Protein AF-0000000076138913 (afdb_homodimer)

Organism: NCBI:txid2745518

pLDDT: mean 87.76, std 17.43, range [28.5, 98.75]

Solvent-accessible surface area (backbone atoms only — not comparable to full-atom values): 11903 Å² total; per-residue (Å²): 118,66,68,62,46,48,56,48,47,50,45,50,54,47,48,53,50,51,43,44,42,44,11,19,31,48,14,11,53,54,27,52,50,44,52,39,73,39,87,48,65,69,61,34,50,52,49,50,51,50,51,44,59,47,50,76,75,51,68,86,52,57,85,37,51,44,49,58,64,37,29,50,40,7,28,54,50,33,52,62,70,43,61,89,57,64,71,58,56,53,70,68,56,42,51,46,42,31,12,50,11,11,30,46,20,51,73,69,38,76,80,72,70,84,122,119,66,69,62,46,48,54,50,47,50,46,51,54,48,48,53,50,50,43,42,43,44,10,19,32,49,13,9,53,54,26,52,49,44,52,39,72,38,85,47,64,68,61,35,51,51,48,50,52,50,51,45,58,46,48,76,74,52,67,85,52,57,82,36,51,44,50,57,65,38,29,51,41,8,30,52,50,34,52,62,70,43,61,89,58,64,73,58,54,53,69,69,56,42,52,45,41,32,12,49,10,12,31,46,21,53,73,67,40,75,80,72,71,85,123

Secondary structure (DSSP, 8-state):
-HHHHHHHHHHHHHHHHHHHHHHHHHHHHHHHHHHHH-S-HHHHHHHHHHHHHHHTT--SSGGGPPPHHHHHHHHHHHHHHTTT--SSPPHHHHHHHHHHHHHHHHHHS------/-HHHHHHHHHHHHHHHHHHHHHHHHHHHHHHHHHHHH-S-HHHHHHHHHHHHHHHTT--SSGGGPPPHHHHHHHHHHHHHHTTT--SSPPHHHHHHHHHHHHHHHHHHS------

Nearest PDB structures (foldseek):
  4qn1-assembly1_A  TM=2.950E-01  e=1.434E+00  Homo sapiens
  9avg-assembly1_R  TM=3.561E-01  e=5.176E+00  Homo sapiens
  4qn1-assembly1_A  TM=2.948E-01  e=1.351E+00  Homo sapiens
  8dz8-assembly2_B  TM=3.574E-01  e=3.357E+00  synthetic construct
  9avg-assembly1_R  TM=3.647E-01  e=6.050E+00  Homo sapiens

Structure (mmCIF, N/CA/C/O backbone):
data_AF-0000000076138913-model_v1
#
loop_
_entity.id
_entity.type
_entity.pdbx_description
1 polymer Lipoprotein
#
loop_
_atom_site.group_PDB
_atom_site.id
_atom_site.type_symbol
_atom_site.label_atom_id
_atom_site.label_alt_id
_atom_site.label_comp_id
_atom_site.label_asym_id
_atom_site.label_entity_id
_atom_site.label_seq_id
_atom_site.pdbx_PDB_ins_code
_atom_site.Cartn_x
_atom_site.Cartn_y
_atom_site.Cartn_z
_atom_site.occupancy
_atom_site.B_iso_or_equiv
_atom_site.auth_seq_id
_atom_site.auth_comp_id
_atom_site.auth_asym_id
_atom_site.auth_atom_id
_atom_site.pdbx_PDB_model_num
ATOM 1 N N . MET A 1 1 ? 33.438 -12.141 13.883 1 30.12 1 MET A N 1
ATOM 2 C CA . MET A 1 1 ? 32.781 -11.031 14.539 1 30.12 1 MET A CA 1
ATOM 3 C C . MET A 1 1 ? 31.953 -10.227 13.539 1 30.12 1 MET A C 1
ATOM 5 O O . MET A 1 1 ? 31.047 -9.4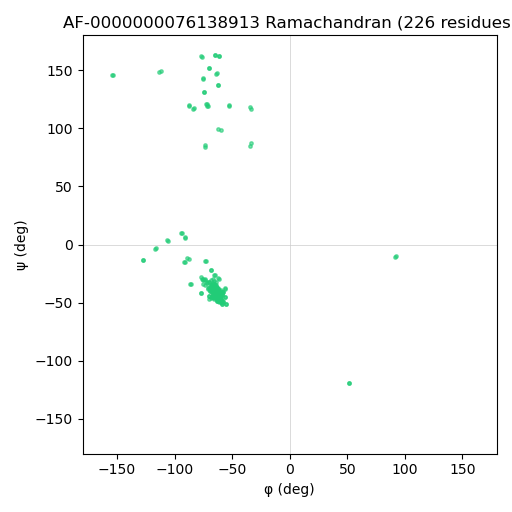92 13.922 1 30.12 1 MET A O 1
ATOM 9 N N . LEU A 1 2 ? 32.375 -10.094 12.258 1 39.59 2 LEU A N 1
ATOM 10 C CA . LEU A 1 2 ? 31.75 -9.25 11.242 1 39.59 2 LEU A CA 1
ATOM 11 C C . LEU A 1 2 ? 30.438 -9.844 10.75 1 39.59 2 LEU A C 1
ATOM 13 O O . LEU A 1 2 ? 29.531 -9.117 10.359 1 39.59 2 LEU A O 1
ATOM 17 N N . LEU A 1 3 ? 30.438 -11.18 10.703 1 43.62 3 LEU A N 1
ATOM 18 C CA . LEU A 1 3 ? 29.281 -11.859 10.148 1 43.62 3 LEU A CA 1
ATOM 19 C C . LEU A 1 3 ? 28.062 -11.664 11.047 1 43.62 3 LEU A C 1
ATOM 21 O O . LEU A 1 3 ? 26.922 -11.57 10.562 1 43.62 3 LEU A O 1
ATOM 25 N N . THR A 1 4 ? 28.266 -11.742 12.344 1 42.78 4 THR A N 1
ATOM 26 C CA . THR A 1 4 ? 27.156 -11.578 13.273 1 42.78 4 THR A CA 1
ATOM 27 C C . THR A 1 4 ? 26.578 -10.164 13.188 1 42.78 4 THR A C 1
ATOM 29 O O . THR A 1 4 ? 25.375 -9.969 13.375 1 42.78 4 THR A O 1
ATOM 32 N N . SER A 1 5 ? 27.531 -9.227 12.875 1 40.69 5 SER A N 1
ATOM 33 C CA . SER A 1 5 ? 27.094 -7.836 12.852 1 40.69 5 SER A CA 1
ATOM 34 C C . SER A 1 5 ? 26.203 -7.562 11.641 1 40.69 5 SER A C 1
ATOM 36 O O . SER A 1 5 ? 25.312 -6.711 11.695 1 40.69 5 SER A O 1
ATOM 38 N N . ALA A 1 6 ? 26.531 -8.273 10.586 1 41.81 6 ALA A N 1
ATOM 39 C CA . ALA A 1 6 ? 25.734 -8.07 9.375 1 41.81 6 ALA A CA 1
ATOM 40 C C . ALA A 1 6 ? 24.312 -8.594 9.547 1 41.81 6 ALA A C 1
ATOM 42 O O . ALA A 1 6 ? 23.359 -7.949 9.125 1 41.81 6 ALA A O 1
ATOM 43 N N . VAL A 1 7 ? 24.266 -9.727 10.289 1 46.75 7 VAL A N 1
ATOM 44 C CA . VAL A 1 7 ? 22.953 -10.297 10.539 1 46.75 7 VAL A CA 1
ATOM 45 C C . VAL A 1 7 ? 22.141 -9.367 11.445 1 46.75 7 VAL A C 1
ATOM 47 O O . VAL A 1 7 ? 20.953 -9.133 11.219 1 46.75 7 VAL A O 1
ATOM 50 N N . ALA A 1 8 ? 23.016 -8.828 12.438 1 46.53 8 ALA A N 1
ATOM 51 C CA . ALA A 1 8 ? 22.375 -7.93 13.398 1 46.53 8 ALA A CA 1
ATOM 52 C C . ALA A 1 8 ? 21.969 -6.617 12.734 1 46.53 8 ALA A C 1
ATOM 54 O O . ALA A 1 8 ? 20.891 -6.094 12.992 1 46.53 8 ALA A O 1
ATOM 55 N N . LEU A 1 9 ? 22.906 -6.027 11.953 1 46.41 9 LEU A N 1
ATOM 56 C CA . LEU A 1 9 ? 22.641 -4.789 11.227 1 46.41 9 LEU A CA 1
ATOM 57 C C . LEU A 1 9 ? 21.547 -4.988 10.195 1 46.41 9 LEU A C 1
ATOM 59 O O . LEU A 1 9 ? 20.719 -4.094 9.984 1 46.41 9 LEU A O 1
ATOM 63 N N . GLY A 1 10 ? 21.594 -6.207 9.578 1 54 10 GLY A N 1
ATOM 64 C CA . GLY A 1 10 ? 20.516 -6.566 8.656 1 54 10 GLY A CA 1
ATOM 65 C C . GLY A 1 10 ? 19.156 -6.625 9.328 1 54 10 GLY A C 1
ATOM 66 O O . GLY A 1 10 ? 18.156 -6.152 8.766 1 54 10 GLY A O 1
ATOM 67 N N . ASP A 1 11 ? 19.312 -6.965 10.617 1 72.5 11 ASP A N 1
ATOM 68 C CA . ASP A 1 11 ? 18.094 -7.086 11.414 1 72.5 11 ASP A CA 1
ATOM 69 C C . ASP A 1 11 ? 17.562 -5.711 11.805 1 72.5 11 ASP A C 1
ATOM 71 O O . ASP A 1 11 ? 16.375 -5.441 11.664 1 72.5 11 ASP A O 1
ATOM 75 N N . GLU A 1 12 ? 18.609 -4.789 12.203 1 75.44 12 GLU A N 1
ATOM 76 C CA . GLU A 1 12 ? 18.156 -3.465 12.617 1 75.44 12 GLU A CA 1
ATOM 77 C C . GLU A 1 12 ? 17.625 -2.666 11.438 1 75.44 12 GLU A C 1
ATOM 79 O O . GLU A 1 12 ? 16.594 -1.991 11.555 1 75.44 12 GLU A O 1
ATOM 84 N N . ALA A 1 13 ? 18.406 -2.742 10.344 1 77.06 13 ALA A N 1
ATOM 85 C CA . ALA A 1 13 ? 17.953 -2.027 9.148 1 77.06 13 ALA A CA 1
ATOM 86 C C . ALA A 1 13 ? 16.594 -2.541 8.68 1 77.06 13 ALA A C 1
ATOM 88 O O . ALA A 1 13 ? 15.742 -1.758 8.266 1 77.06 13 ALA A O 1
ATOM 89 N N . GLN A 1 14 ? 16.438 -3.801 8.773 1 81.62 14 GLN A N 1
ATOM 90 C CA . GLN A 1 14 ? 15.172 -4.398 8.375 1 81.62 14 GLN A CA 1
ATOM 91 C C . GLN A 1 14 ? 14.047 -3.975 9.32 1 81.62 14 GLN A C 1
ATOM 93 O O . GLN A 1 14 ? 12.922 -3.709 8.875 1 81.62 14 GLN A O 1
ATOM 98 N N . MET A 1 15 ? 14.383 -3.896 10.555 1 85.5 15 MET A N 1
ATOM 99 C CA . MET A 1 15 ? 13.375 -3.475 11.531 1 85.5 15 MET A CA 1
ATOM 100 C C . MET A 1 15 ? 12.969 -2.025 11.297 1 85.5 15 MET A C 1
ATOM 102 O O . MET A 1 15 ? 11.789 -1.686 11.391 1 85.5 15 MET A O 1
ATOM 106 N N . LYS A 1 16 ? 13.938 -1.207 11.008 1 86.25 16 LYS A N 1
ATOM 107 C CA . LYS A 1 16 ? 13.633 0.194 10.734 1 86.25 16 LYS A CA 1
ATOM 108 C C . LYS A 1 16 ? 12.766 0.333 9.484 1 86.25 16 LYS A C 1
ATOM 110 O O . LYS A 1 16 ? 11.898 1.202 9.422 1 86.25 16 LYS A O 1
ATOM 115 N N . GLN A 1 17 ? 13.031 -0.538 8.547 1 90 17 GLN A N 1
ATOM 116 C CA . GLN A 1 17 ? 12.227 -0.521 7.332 1 90 17 GLN A CA 1
ATOM 117 C C . GLN A 1 17 ? 10.789 -0.949 7.617 1 90 17 GLN A C 1
ATOM 119 O O . GLN A 1 17 ? 9.844 -0.371 7.074 1 90 17 GLN A O 1
ATOM 124 N N . TRP A 1 18 ? 10.656 -1.877 8.477 1 91.56 18 TRP A N 1
ATOM 125 C CA . TRP A 1 18 ? 9.32 -2.332 8.844 1 91.56 18 TRP A CA 1
ATOM 126 C C . TRP A 1 18 ? 8.562 -1.238 9.594 1 91.56 18 TRP A C 1
ATOM 128 O O . TRP A 1 18 ? 7.367 -1.038 9.367 1 91.56 18 TRP A O 1
ATOM 138 N N . GLU A 1 19 ? 9.25 -0.578 10.453 1 92.94 19 GLU A N 1
ATOM 139 C CA . GLU A 1 19 ? 8.633 0.514 11.203 1 92.94 19 GLU A CA 1
ATOM 140 C C . GLU A 1 19 ? 8.156 1.625 10.273 1 92.94 19 GLU A C 1
ATOM 142 O O . GLU A 1 19 ? 7.066 2.166 10.453 1 92.94 19 GLU A O 1
ATOM 147 N N . LYS A 1 20 ? 9.023 1.888 9.391 1 95.12 20 LYS A N 1
ATOM 148 C CA . LYS A 1 20 ? 8.641 2.924 8.4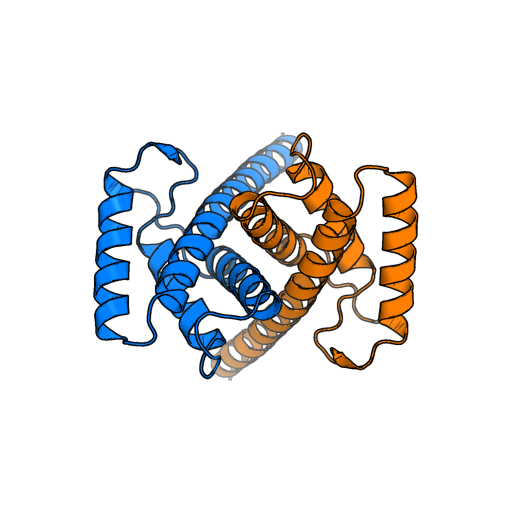38 1 95.12 20 LYS A CA 1
ATOM 149 C C . LYS A 1 20 ? 7.449 2.475 7.598 1 95.12 20 LYS A C 1
ATOM 151 O O . LYS A 1 20 ? 6.551 3.27 7.309 1 95.12 20 LYS A O 1
ATOM 156 N N . MET A 1 21 ? 7.441 1.258 7.227 1 96.19 21 MET A N 1
ATOM 157 C CA . MET A 1 21 ? 6.316 0.714 6.469 1 96.19 21 MET A CA 1
ATOM 158 C C . MET A 1 21 ? 5.016 0.85 7.25 1 96.19 21 MET A C 1
ATOM 160 O O . MET A 1 21 ? 3.977 1.187 6.68 1 96.19 21 MET A O 1
ATOM 164 N N . ASP A 1 22 ? 5.117 0.596 8.492 1 95.56 22 ASP A N 1
ATOM 165 C CA . ASP A 1 22 ? 3.939 0.746 9.344 1 95.56 22 ASP A CA 1
ATOM 166 C C . ASP A 1 22 ? 3.457 2.195 9.367 1 95.56 22 ASP A C 1
ATOM 168 O O . ASP A 1 22 ? 2.266 2.461 9.188 1 95.56 22 ASP A O 1
ATOM 172 N N . ARG A 1 23 ? 4.387 3.066 9.555 1 96.5 23 ARG A N 1
ATOM 173 C CA . ARG A 1 23 ? 4.027 4.48 9.602 1 96.5 23 ARG A CA 1
ATOM 174 C C . ARG A 1 23 ? 3.465 4.945 8.266 1 96.5 23 ARG A C 1
ATOM 176 O O . ARG A 1 23 ? 2.432 5.617 8.219 1 96.5 23 ARG A O 1
ATOM 183 N N . CYS A 1 24 ? 4.066 4.48 7.215 1 98.12 24 CYS A N 1
ATOM 184 C CA . CYS A 1 24 ? 3.65 4.918 5.891 1 98.12 24 CYS A CA 1
ATOM 185 C C . CYS A 1 24 ? 2.316 4.293 5.504 1 98.12 24 CYS A C 1
ATOM 187 O O . CYS A 1 24 ? 1.533 4.895 4.766 1 98.12 24 CYS A O 1
ATOM 189 N N . SER A 1 25 ? 2.062 3.127 5.996 1 97.69 25 SER A N 1
ATOM 190 C CA . SER A 1 25 ? 0.743 2.539 5.789 1 97.69 25 SER A CA 1
ATOM 191 C C . SER A 1 25 ? -0.345 3.375 6.457 1 97.69 25 SER A C 1
ATOM 193 O O . SER A 1 25 ? -1.394 3.627 5.859 1 97.69 25 SER A O 1
ATOM 195 N N . ASN A 1 26 ? -0.09 3.83 7.633 1 96.56 26 ASN A N 1
ATOM 196 C CA . ASN A 1 26 ? -1.046 4.691 8.32 1 96.56 26 ASN A CA 1
ATOM 197 C C . ASN A 1 26 ? -1.151 6.059 7.656 1 96.56 26 ASN A C 1
ATOM 199 O O . ASN A 1 26 ? -2.24 6.629 7.57 1 96.56 26 ASN A O 1
ATOM 203 N N . ALA A 1 27 ? -0.033 6.566 7.211 1 98 27 ALA A N 1
ATOM 204 C CA . ALA A 1 27 ? -0.047 7.832 6.48 1 98 27 ALA A CA 1
ATOM 205 C C . ALA A 1 27 ? -0.911 7.73 5.227 1 98 27 ALA A C 1
ATOM 207 O O . ALA A 1 27 ? -1.666 8.648 4.91 1 98 27 ALA A O 1
ATOM 208 N N . ALA A 1 28 ? -0.785 6.613 4.555 1 98.62 28 ALA A N 1
ATOM 209 C CA . ALA A 1 28 ? -1.55 6.395 3.328 1 98.62 28 ALA A CA 1
ATOM 210 C C . ALA A 1 28 ? -3.049 6.395 3.611 1 98.62 28 ALA A C 1
ATOM 212 O O . ALA A 1 28 ? -3.832 6.961 2.846 1 98.62 28 ALA A O 1
ATOM 213 N N . PHE A 1 29 ? -3.475 5.801 4.684 1 97.81 29 PHE A N 1
ATOM 214 C CA . PHE A 1 29 ? -4.883 5.789 5.059 1 97.81 29 PHE A CA 1
ATOM 215 C C . PHE A 1 29 ? -5.406 7.207 5.25 1 97.81 29 PHE A C 1
ATOM 217 O O . PHE A 1 29 ? -6.465 7.559 4.734 1 97.81 29 PHE A O 1
ATOM 224 N N . ILE A 1 30 ? -4.672 7.945 5.996 1 97.31 30 ILE A N 1
ATOM 225 C CA . ILE A 1 30 ? -5.07 9.32 6.285 1 97.31 30 ILE A CA 1
ATOM 226 C C . ILE A 1 30 ? -5.148 10.117 4.984 1 97.31 30 ILE A C 1
ATOM 228 O O . ILE A 1 30 ? -6.133 10.82 4.742 1 97.31 30 ILE A O 1
ATOM 232 N N . ALA A 1 31 ? -4.133 9.984 4.164 1 98.19 31 ALA A N 1
ATOM 233 C CA . ALA A 1 31 ? -4.051 10.727 2.908 1 98.19 31 ALA A CA 1
ATOM 234 C C . ALA A 1 31 ? -5.238 10.406 2.004 1 98.19 31 ALA A C 1
ATOM 236 O O . ALA A 1 31 ? -5.891 11.32 1.487 1 98.19 31 ALA A O 1
ATOM 237 N N . VAL A 1 32 ? -5.512 9.148 1.82 1 98.19 32 VAL A N 1
ATOM 238 C CA . VAL A 1 32 ? -6.562 8.727 0.898 1 98.19 32 VAL A CA 1
ATOM 239 C C . VAL A 1 32 ? -7.93 9.125 1.454 1 98.19 32 VAL A C 1
ATOM 241 O O . VAL A 1 32 ? -8.82 9.516 0.7 1 98.19 32 VAL A O 1
ATOM 244 N N . GLN A 1 33 ? -8.062 9.062 2.762 1 97.19 33 GLN A N 1
ATOM 245 C CA . GLN A 1 33 ? -9.305 9.508 3.385 1 97.19 33 GLN A CA 1
ATOM 246 C C . GLN A 1 33 ? -9.562 10.984 3.098 1 97.19 33 GLN A C 1
ATOM 248 O O . GLN A 1 33 ? -10.695 11.375 2.789 1 97.19 33 GLN A O 1
ATOM 253 N N . ILE A 1 34 ? -8.594 11.766 3.215 1 97.69 34 ILE A N 1
ATOM 254 C CA . ILE A 1 34 ? -8.719 13.195 2.967 1 97.69 34 ILE A CA 1
ATOM 255 C C . ILE A 1 34 ? -9.125 13.438 1.516 1 97.69 34 ILE A C 1
ATOM 257 O O . ILE A 1 34 ? -10.023 14.242 1.241 1 97.69 34 ILE A O 1
ATOM 261 N N . LEU A 1 35 ? -8.5 12.711 0.613 1 97.69 35 LEU A N 1
ATOM 262 C CA . LEU A 1 35 ? -8.781 12.883 -0.808 1 97.69 35 LEU A CA 1
ATOM 263 C C . LEU A 1 35 ? -10.195 12.438 -1.142 1 97.69 35 LEU A C 1
ATOM 265 O O . LEU A 1 35 ? -10.844 13.016 -2.016 1 97.69 35 LEU A O 1
ATOM 269 N N . GLU A 1 36 ? -10.664 11.43 -0.437 1 96.62 36 GLU A N 1
ATOM 270 C CA . GLU A 1 36 ? -11.992 10.891 -0.708 1 96.62 36 GLU A CA 1
ATOM 271 C C . GLU A 1 36 ? -13.086 11.797 -0.158 1 96.62 36 GLU A C 1
ATOM 273 O O . GLU A 1 36 ? -14.195 11.836 -0.691 1 96.62 36 GLU A O 1
ATOM 278 N N . GLU A 1 37 ? -12.789 12.445 0.829 1 94.31 37 GLU A N 1
ATOM 279 C CA . GLU A 1 37 ? -13.789 13.273 1.499 1 94.31 37 GLU A CA 1
ATOM 280 C C . GLU A 1 37 ? -14.148 14.492 0.657 1 94.31 37 GLU A C 1
ATOM 282 O O . GLU A 1 37 ? -15.289 14.953 0.684 1 94.31 37 GLU A O 1
ATOM 287 N N . SER A 1 38 ? -13.125 15.055 0.002 1 90.88 38 SER A N 1
ATOM 288 C CA . SER A 1 38 ? -13.445 16.234 -0.788 1 90.88 38 SER A CA 1
ATOM 289 C C . SER A 1 38 ? -12.461 16.406 -1.946 1 90.88 38 SER A C 1
ATOM 291 O O . SER A 1 38 ? -11.266 16.172 -1.791 1 90.88 38 SER A O 1
ATOM 293 N N . ALA A 1 39 ? -12.969 16.906 -3.051 1 90.69 39 ALA A N 1
ATOM 294 C CA . ALA A 1 39 ? -12.117 17.266 -4.18 1 90.69 39 ALA A CA 1
ATOM 295 C C . ALA A 1 39 ? -11.609 18.703 -4.051 1 90.69 39 ALA A C 1
ATOM 297 O O . ALA A 1 39 ? -10.703 19.109 -4.781 1 90.69 39 ALA A O 1
ATOM 298 N N . ASP A 1 40 ? -12.211 19.453 -3.127 1 92.88 40 ASP A N 1
ATOM 299 C CA . ASP A 1 40 ? -11.844 20.844 -2.912 1 92.88 40 ASP A CA 1
ATOM 300 C C . ASP A 1 40 ? -10.469 20.953 -2.254 1 92.88 40 ASP A C 1
ATOM 302 O O . ASP A 1 40 ? -10.289 20.531 -1.108 1 92.88 40 ASP A O 1
ATOM 30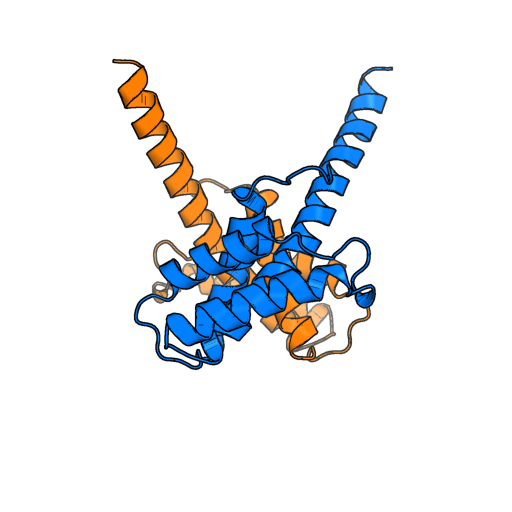6 N N . THR A 1 41 ? -9.578 21.578 -2.943 1 91.38 41 THR A N 1
ATOM 307 C CA . THR A 1 41 ? -8.188 21.625 -2.504 1 91.38 41 THR A CA 1
ATOM 308 C C . THR A 1 41 ? -8.062 22.406 -1.192 1 91.38 41 THR A C 1
ATOM 310 O O . THR A 1 41 ? -7.211 22.078 -0.361 1 91.38 41 THR A O 1
ATOM 313 N N . SER A 1 42 ? -8.852 23.422 -1.004 1 95.38 42 SER A N 1
ATOM 314 C CA . SER A 1 42 ? -8.805 24.172 0.244 1 95.38 42 SER A CA 1
ATOM 315 C C . SER A 1 42 ? -9.289 23.328 1.419 1 95.38 42 SER A C 1
ATOM 317 O O . SER A 1 42 ? -8.711 23.391 2.508 1 95.38 42 SER A O 1
ATOM 319 N N . LYS A 1 43 ? -10.328 22.625 1.217 1 96.62 43 LYS A N 1
ATOM 320 C CA . LYS A 1 43 ? -10.828 21.734 2.258 1 96.62 43 LYS A CA 1
ATOM 321 C C . LYS A 1 43 ? -9.82 20.625 2.561 1 96.62 43 LYS A C 1
ATOM 323 O O . LYS A 1 43 ? -9.641 20.25 3.719 1 96.62 43 LYS A O 1
ATOM 328 N N . GLN A 1 44 ? -9.133 20.141 1.511 1 97.12 44 GLN A N 1
ATOM 329 C CA . GLN A 1 44 ? -8.102 19.125 1.704 1 97.12 44 GLN A CA 1
ATOM 330 C C . GLN A 1 44 ? -6.945 19.672 2.541 1 97.12 44 GLN A C 1
ATOM 332 O O . GLN A 1 44 ? -6.438 18.984 3.426 1 97.12 44 GLN A O 1
ATOM 337 N N . ALA A 1 45 ? -6.586 20.859 2.25 1 97.06 45 ALA A N 1
ATOM 338 C CA . ALA A 1 45 ? -5.477 21.469 2.975 1 97.06 45 ALA A CA 1
ATOM 339 C C . ALA A 1 45 ? -5.797 21.609 4.461 1 97.06 45 ALA A C 1
ATOM 341 O O . ALA A 1 45 ? -4.945 21.359 5.312 1 97.06 45 ALA A O 1
ATOM 342 N N . LEU A 1 46 ? -6.98 21.984 4.758 1 97.94 46 LEU A N 1
ATOM 343 C CA . LEU A 1 46 ? -7.414 22.109 6.145 1 97.94 46 LEU A CA 1
ATOM 344 C C . LEU A 1 46 ? -7.445 20.75 6.832 1 97.94 46 LEU A C 1
ATOM 346 O O . LEU A 1 46 ? -7.004 20.609 7.973 1 97.94 46 LEU A O 1
ATOM 350 N N . ALA A 1 47 ? -7.996 19.812 6.121 1 98.12 47 ALA A N 1
ATOM 351 C CA . ALA A 1 47 ? -8.055 18.469 6.664 1 98.12 47 ALA A CA 1
ATOM 352 C C . ALA A 1 47 ? -6.648 17.922 6.914 1 98.12 47 ALA A C 1
ATOM 354 O O . ALA A 1 47 ? -6.406 17.25 7.926 1 98.12 47 ALA A O 1
ATOM 355 N N . LEU A 1 48 ? -5.738 18.156 5.988 1 98.06 48 LEU A N 1
ATOM 356 C CA . LEU A 1 48 ? -4.355 17.719 6.121 1 98.06 48 LEU A CA 1
ATOM 357 C C . LEU A 1 48 ? -3.691 18.359 7.336 1 98.06 48 LEU A C 1
ATOM 359 O O . LEU A 1 48 ? -3.01 17.688 8.109 1 98.06 48 LEU A O 1
ATOM 363 N N . HIS A 1 49 ? -3.904 19.609 7.457 1 97.31 49 HIS A N 1
ATOM 364 C CA . HIS A 1 49 ? -3.379 20.312 8.625 1 97.31 49 HIS A CA 1
ATOM 365 C C . HIS A 1 49 ? -3.932 19.734 9.914 1 97.31 49 HIS A C 1
ATOM 367 O O . HIS A 1 49 ? -3.182 19.484 10.867 1 97.31 49 HIS A O 1
ATOM 373 N N . GLY A 1 50 ? -5.195 19.562 9.953 1 97.19 50 GLY A N 1
ATOM 374 C CA . GLY A 1 50 ? -5.816 18.969 11.125 1 97.19 50 GLY A CA 1
ATOM 375 C C . GLY A 1 50 ? -5.297 17.578 11.438 1 97.19 50 GLY A C 1
ATOM 376 O O . GLY A 1 50 ? -5.078 17.25 12.602 1 97.19 50 GLY A O 1
ATOM 377 N N . ALA A 1 51 ? -5.148 16.781 10.438 1 96.94 51 ALA A N 1
ATOM 378 C CA . ALA A 1 51 ? -4.637 15.43 10.617 1 96.94 51 ALA A CA 1
ATOM 379 C C . ALA A 1 51 ? -3.23 15.445 11.211 1 96.94 51 ALA A C 1
ATOM 381 O O . ALA A 1 51 ? -2.936 14.703 12.148 1 96.94 51 ALA A O 1
ATOM 382 N N . VAL A 1 52 ? -2.355 16.297 10.688 1 96.12 52 VAL A N 1
ATOM 383 C CA . VAL A 1 52 ? -0.97 16.375 11.141 1 96.12 52 VAL A CA 1
ATOM 384 C C . VAL A 1 52 ? -0.922 16.859 12.578 1 96.12 52 VAL A C 1
ATOM 386 O O . VAL A 1 52 ? -0.173 16.328 13.406 1 96.12 52 VAL A O 1
ATOM 389 N N . GLU A 1 53 ? -1.766 17.828 12.906 1 95.88 53 GLU A N 1
ATOM 390 C CA . GLU A 1 53 ? -1.828 18.328 14.273 1 95.88 53 GLU A CA 1
ATOM 391 C C . GLU A 1 53 ? -2.385 17.266 15.227 1 95.88 53 GLU A C 1
ATOM 393 O O . GLU A 1 53 ? -1.938 17.156 16.375 1 95.88 53 GLU A O 1
ATOM 398 N N . GLY A 1 54 ? -3.285 16.531 14.688 1 94.56 54 GLY A N 1
ATOM 399 C CA . GLY A 1 54 ? -3.889 15.492 15.5 1 94.56 54 GLY A CA 1
ATOM 400 C C . GLY A 1 54 ? -2.924 14.375 15.844 1 94.56 54 GLY A C 1
ATOM 401 O O . GLY A 1 54 ? -3.064 13.727 16.891 1 94.56 54 GLY A O 1
ATOM 402 N N . LEU A 1 55 ? -1.999 14.125 14.992 1 93.69 55 LEU A N 1
ATOM 403 C CA . LEU A 1 55 ? -1.02 13.07 15.219 1 93.69 55 LEU A CA 1
ATOM 404 C C . LEU A 1 55 ? -0.143 13.391 16.422 1 93.69 55 LEU A C 1
ATOM 406 O O . LEU A 1 55 ? 0.416 12.492 17.047 1 93.69 55 LEU A O 1
ATOM 410 N N . LYS A 1 56 ? 0.007 14.617 16.719 1 90.06 56 LYS A N 1
ATOM 411 C CA . LYS A 1 56 ? 0.857 15.039 17.828 1 90.06 56 LYS A CA 1
ATOM 412 C C . LYS A 1 56 ? 0.26 14.617 19.172 1 90.06 56 LYS A C 1
ATOM 414 O O . LYS A 1 56 ? 0.986 14.445 20.156 1 90.06 56 LYS A O 1
ATOM 419 N N . THR A 1 57 ? -0.985 14.383 19.219 1 89 57 THR A N 1
ATOM 420 C CA . THR A 1 57 ? -1.654 14.07 20.484 1 89 57 THR A CA 1
ATOM 421 C C . THR A 1 57 ? -2.232 12.656 20.453 1 89 57 THR A C 1
ATOM 423 O O . THR A 1 57 ? -2.795 12.188 21.438 1 89 57 THR A O 1
ATOM 426 N N . ASN A 1 58 ? -2.059 12.062 19.281 1 81.56 58 ASN A N 1
ATOM 427 C CA . ASN A 1 58 ? -2.578 10.703 19.156 1 81.56 58 ASN A CA 1
ATOM 428 C C . ASN A 1 58 ? -1.583 9.672 19.688 1 81.56 58 ASN A C 1
ATOM 430 O O . ASN A 1 58 ? -0.489 9.523 19.141 1 81.56 58 ASN A O 1
ATOM 434 N N . THR A 1 59 ? -1.99 8.977 20.719 1 82 59 THR A N 1
ATOM 435 C CA . THR A 1 59 ? -1.079 8.016 21.328 1 82 59 THR A CA 1
ATOM 436 C C . THR A 1 59 ? -1.482 6.586 20.969 1 82 59 THR A C 1
ATOM 438 O O . THR A 1 59 ? -0.796 5.633 21.344 1 82 59 THR A O 1
ATOM 441 N N . THR A 1 60 ? -2.484 6.418 20.172 1 86.12 60 THR A N 1
ATOM 442 C CA . THR A 1 60 ? -3.023 5.086 19.906 1 86.12 60 THR A CA 1
ATOM 443 C C . THR A 1 60 ? -2.113 4.305 18.969 1 86.12 60 THR A C 1
ATOM 445 O O . THR A 1 60 ? -1.964 3.09 19.109 1 86.12 60 THR A O 1
ATOM 448 N N . LEU A 1 61 ? -1.42 4.949 18.125 1 87.5 61 LEU A N 1
ATOM 449 C CA . LEU A 1 61 ? -0.641 4.27 17.109 1 87.5 61 LEU A CA 1
ATOM 450 C C . LEU A 1 61 ? 0.777 3.99 17.594 1 87.5 61 LEU A C 1
ATOM 452 O O . LEU A 1 61 ? 1.501 3.193 16.984 1 87.5 61 LEU A O 1
ATOM 456 N N . LYS A 1 62 ? 1.166 4.656 18.672 1 90.75 62 LYS A N 1
ATOM 457 C CA . LYS A 1 62 ? 2.488 4.453 19.266 1 90.75 62 LYS A CA 1
ATOM 458 C C . LYS A 1 62 ? 3.584 4.586 18.203 1 90.75 62 LYS A C 1
ATOM 460 O O . LYS A 1 62 ? 3.65 5.594 17.5 1 90.75 62 LYS A O 1
ATOM 465 N N . GLU A 1 63 ? 4.352 3.543 17.984 1 88.25 63 GLU A N 1
ATOM 466 C CA . GLU A 1 63 ? 5.488 3.605 17.078 1 88.25 63 GLU A CA 1
ATOM 467 C C . GLU A 1 63 ? 5.027 3.656 15.617 1 88.25 63 GLU A C 1
ATOM 469 O O . GLU A 1 63 ? 5.801 4.02 14.734 1 88.25 63 GLU A O 1
ATOM 474 N N . ALA A 1 64 ? 3.822 3.363 15.391 1 91.56 64 ALA A N 1
ATOM 475 C CA . ALA A 1 64 ? 3.314 3.334 14.023 1 91.56 64 ALA A CA 1
ATOM 476 C C . ALA A 1 64 ? 2.682 4.672 13.641 1 91.56 64 ALA A C 1
ATOM 478 O O . ALA A 1 64 ? 2.051 4.789 12.594 1 91.56 64 ALA A O 1
ATOM 479 N N . THR A 1 65 ? 2.877 5.699 14.531 1 94.25 65 THR A N 1
ATOM 480 C CA . THR A 1 65 ? 2.385 7.035 14.219 1 94.25 65 THR A CA 1
ATOM 481 C C . THR A 1 65 ? 3.223 7.672 13.109 1 94.25 65 THR A C 1
ATOM 483 O O . THR A 1 65 ? 4.434 7.836 13.258 1 94.25 65 THR A O 1
ATOM 486 N N . PRO A 1 66 ? 2.576 7.992 12.07 1 95.88 66 PRO A N 1
ATOM 487 C CA . PRO A 1 66 ? 3.359 8.656 11.023 1 95.88 66 PRO A CA 1
ATOM 488 C C . PRO A 1 66 ? 3.783 10.07 11.406 1 95.88 66 PRO A C 1
ATOM 490 O O . PRO A 1 66 ? 3.094 10.734 12.188 1 95.88 66 PRO A O 1
ATOM 493 N N . THR A 1 67 ? 4.836 10.508 10.891 1 94.31 67 THR A N 1
ATOM 494 C CA . THR A 1 67 ? 5.238 11.898 11.047 1 94.31 67 THR A CA 1
ATOM 495 C C . THR A 1 67 ? 4.422 12.805 10.125 1 94.31 67 THR A C 1
ATOM 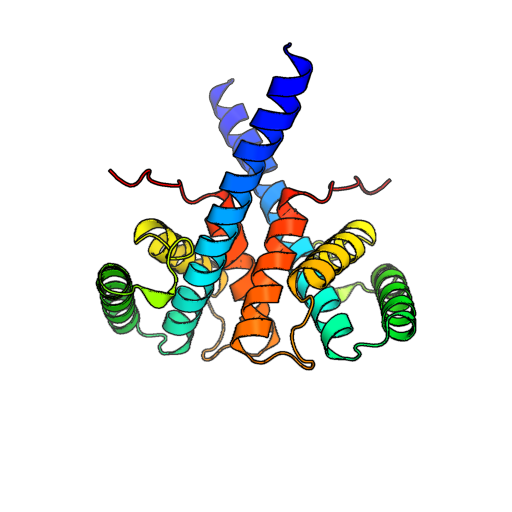497 O O . THR A 1 67 ? 3.818 12.328 9.156 1 94.31 67 THR A O 1
ATOM 500 N N . GLY A 1 68 ? 4.434 14.086 10.43 1 95.12 68 GLY A N 1
ATOM 501 C CA . GLY A 1 68 ? 3.791 15.039 9.539 1 95.12 68 GLY A CA 1
ATOM 502 C C . GLY A 1 68 ? 4.32 14.977 8.117 1 95.12 68 GLY A C 1
ATOM 503 O O . GLY A 1 68 ? 3.553 15.086 7.16 1 95.12 68 GLY A O 1
ATOM 504 N N . ASN A 1 69 ? 5.598 14.781 8.016 1 95.94 69 ASN A N 1
ATOM 505 C CA . ASN A 1 69 ? 6.223 14.688 6.699 1 95.94 69 ASN A CA 1
ATOM 506 C C . ASN A 1 69 ? 5.73 13.469 5.926 1 95.94 69 ASN A C 1
ATOM 508 O O . ASN A 1 69 ? 5.504 13.539 4.719 1 95.94 69 ASN A O 1
ATOM 512 N N . GLU A 1 70 ? 5.66 12.406 6.57 1 97.12 70 GLU A N 1
ATOM 513 C CA . GLU A 1 70 ? 5.184 11.188 5.93 1 97.12 70 GLU A CA 1
ATOM 514 C C . GLU A 1 70 ? 3.73 11.328 5.488 1 97.12 70 GLU A C 1
ATOM 516 O O . GLU A 1 70 ? 3.361 10.883 4.398 1 97.12 70 GLU A O 1
ATOM 521 N N . VAL A 1 71 ? 2.896 11.984 6.246 1 97.81 71 VAL A N 1
ATOM 522 C CA . VAL A 1 71 ? 1.502 12.195 5.875 1 97.81 71 VAL A CA 1
ATOM 523 C C . VAL A 1 71 ? 1.429 13.125 4.66 1 97.81 71 VAL A C 1
ATOM 525 O O . VAL A 1 71 ? 0.711 12.836 3.699 1 97.81 71 VAL A O 1
ATOM 528 N N . ARG A 1 72 ? 2.176 14.141 4.707 1 97.44 72 ARG A N 1
ATOM 529 C CA . ARG A 1 72 ? 2.184 15.078 3.59 1 97.44 72 ARG A CA 1
ATOM 530 C C . ARG A 1 72 ? 2.738 14.422 2.33 1 97.44 72 ARG A C 1
ATOM 532 O O . ARG A 1 72 ? 2.227 14.648 1.23 1 97.44 72 ARG A O 1
ATOM 539 N N . GLY A 1 73 ? 3.775 13.664 2.564 1 97.62 73 GLY A N 1
ATOM 540 C CA . GLY A 1 73 ? 4.332 12.938 1.431 1 97.62 73 GLY A CA 1
ATOM 541 C C . GLY A 1 73 ? 3.35 11.969 0.803 1 97.62 73 GLY A C 1
ATOM 542 O O . GLY A 1 73 ? 3.172 11.961 -0.417 1 97.62 73 GLY A O 1
ATOM 543 N N . ALA A 1 74 ? 2.734 11.18 1.627 1 98.38 74 ALA A N 1
ATOM 544 C CA . ALA A 1 74 ? 1.727 10.242 1.142 1 98.38 74 ALA A CA 1
ATOM 545 C C . ALA A 1 74 ? 0.591 10.977 0.433 1 98.38 74 ALA A C 1
ATOM 547 O O . ALA A 1 74 ? 0.136 10.547 -0.63 1 98.38 74 ALA A O 1
ATOM 548 N N . TYR A 1 75 ? 0.171 12.078 0.974 1 98.31 75 TYR A N 1
ATOM 549 C CA . TYR A 1 75 ? -0.905 12.875 0.403 1 98.31 75 TYR A CA 1
ATOM 550 C C . TYR A 1 75 ? -0.517 13.414 -0.971 1 98.31 75 TYR A C 1
ATOM 552 O O . TYR A 1 75 ? -1.289 13.305 -1.926 1 98.31 75 TYR A O 1
ATOM 560 N N . ASN A 1 76 ? 0.616 13.961 -1.032 1 97.56 76 ASN A N 1
ATOM 561 C CA . ASN A 1 76 ? 1.056 14.539 -2.299 1 97.56 76 ASN A CA 1
ATOM 562 C C . ASN A 1 76 ? 1.144 13.477 -3.395 1 97.56 76 ASN A C 1
ATOM 564 O O . ASN A 1 76 ? 0.73 13.719 -4.531 1 97.56 76 ASN A O 1
ATOM 568 N N . PHE A 1 77 ? 1.654 12.344 -3.059 1 97 77 PHE A N 1
ATOM 569 C CA . PHE A 1 77 ? 1.748 11.273 -4.039 1 97 77 PHE A CA 1
ATOM 570 C C . PHE A 1 77 ? 0.362 10.789 -4.453 1 97 77 PHE A C 1
ATOM 572 O O . PHE A 1 77 ? 0.084 10.625 -5.641 1 97 77 PHE A O 1
ATOM 579 N N . ALA A 1 78 ? -0.478 10.578 -3.473 1 97.69 78 ALA A N 1
ATOM 580 C CA . ALA A 1 78 ? -1.831 10.109 -3.764 1 97.69 78 ALA A CA 1
ATOM 581 C C . ALA A 1 78 ? -2.594 11.133 -4.605 1 97.69 78 ALA A C 1
ATOM 583 O O . ALA A 1 78 ? -3.355 10.758 -5.5 1 97.69 78 ALA A O 1
ATOM 584 N N . LEU A 1 79 ? -2.379 12.367 -4.316 1 97 79 LEU A N 1
ATOM 585 C CA . LEU A 1 79 ? -3.039 13.438 -5.059 1 97 79 LEU A CA 1
ATOM 586 C C . LEU A 1 79 ? -2.623 13.422 -6.527 1 97 79 LEU A C 1
ATOM 588 O O . LEU A 1 79 ? -3.469 13.547 -7.414 1 97 79 LEU A O 1
ATOM 592 N N . ARG A 1 80 ? -1.371 13.258 -6.73 1 95.12 80 ARG A N 1
ATOM 593 C CA . ARG A 1 80 ? -0.865 13.219 -8.094 1 95.12 80 ARG A CA 1
ATOM 594 C C . ARG A 1 80 ? -1.421 12.016 -8.852 1 95.12 80 ARG A C 1
ATOM 596 O O . ARG A 1 80 ? -1.883 12.141 -9.984 1 95.12 80 ARG A O 1
ATOM 603 N N . ILE A 1 81 ? -1.424 10.906 -8.227 1 93.94 81 ILE A N 1
ATOM 604 C CA . ILE A 1 81 ? -1.827 9.648 -8.859 1 93.94 81 ILE A CA 1
ATOM 605 C C . ILE A 1 81 ? -3.332 9.664 -9.109 1 93.94 81 ILE A C 1
ATOM 607 O O . ILE A 1 81 ? -3.805 9.125 -10.117 1 93.94 81 ILE A O 1
ATOM 611 N N . SER A 1 82 ? -4.023 10.289 -8.305 1 94.56 82 SER A N 1
ATOM 612 C CA . SER A 1 82 ? -5.48 10.227 -8.375 1 94.56 82 SER A CA 1
ATOM 613 C C . SER A 1 82 ? -6.035 11.336 -9.258 1 94.56 82 SER A C 1
ATOM 615 O O . SER A 1 82 ? -7.25 11.539 -9.32 1 94.56 82 SER A O 1
ATOM 617 N N . TYR A 1 83 ? -5.141 11.984 -9.836 1 90.81 83 TYR A N 1
ATOM 618 C CA . TYR A 1 83 ? -5.605 13.078 -10.68 1 90.81 83 TYR A CA 1
ATOM 619 C C . TYR A 1 83 ? -6.648 12.594 -11.672 1 90.81 83 TYR A C 1
ATOM 621 O O . TYR A 1 83 ? -6.426 11.609 -12.391 1 90.81 83 TYR A O 1
ATOM 629 N N . GLY A 1 84 ? -7.918 13.148 -11.633 1 86.75 84 GLY A N 1
ATOM 630 C CA . GLY A 1 84 ? -8.977 12.836 -12.578 1 86.75 84 GLY A CA 1
ATOM 631 C C . GLY A 1 84 ? -9.875 11.703 -12.117 1 86.75 84 GLY A C 1
ATOM 632 O O . GLY A 1 84 ? -10.891 11.406 -12.758 1 86.75 84 GLY A O 1
ATOM 633 N N . MET A 1 85 ? -9.484 11.055 -11.102 1 89.88 85 MET A N 1
ATOM 634 C CA . MET A 1 85 ? -10.328 9.984 -10.578 1 89.88 85 MET A CA 1
ATOM 635 C C . MET A 1 85 ? -11.531 10.547 -9.836 1 89.88 85 MET A C 1
ATOM 637 O O . MET A 1 85 ? -11.398 11.477 -9.031 1 89.88 85 MET A O 1
ATOM 641 N N . PRO A 1 86 ? -12.633 10.039 -10.164 1 91.62 86 PRO A N 1
ATOM 642 C CA . PRO A 1 86 ? -13.805 10.523 -9.438 1 91.62 86 PRO A CA 1
ATOM 643 C C . PRO A 1 86 ? -13.75 10.188 -7.945 1 91.62 86 PRO A C 1
ATOM 645 O O . PRO A 1 86 ? -13.242 9.133 -7.562 1 91.62 86 PRO A O 1
ATOM 648 N N . ARG A 1 87 ? -14.344 11.141 -7.172 1 90.69 87 ARG A N 1
ATOM 649 C CA . ARG A 1 87 ? -14.406 10.938 -5.727 1 90.69 87 ARG A CA 1
ATOM 650 C C . ARG A 1 87 ? -15.844 10.711 -5.27 1 90.69 87 ARG A C 1
ATOM 652 O O . ARG A 1 87 ? -16.781 11.312 -5.812 1 90.69 87 ARG A O 1
ATOM 659 N N . PRO A 1 88 ? -16.109 9.969 -4.258 1 91.69 88 PRO A N 1
ATOM 660 C CA . PRO A 1 88 ? -15.141 9.062 -3.652 1 91.69 88 PRO A CA 1
ATOM 661 C C . PRO A 1 88 ? -14.656 7.98 -4.617 1 91.69 88 PRO A C 1
ATOM 663 O O . PRO A 1 88 ? -15.281 7.766 -5.664 1 91.69 88 PRO A O 1
ATOM 666 N N . PHE A 1 89 ? -13.539 7.34 -4.312 1 95.38 89 PHE A N 1
ATOM 667 C CA . PHE A 1 89 ? -12.922 6.355 -5.195 1 95.38 89 PHE A CA 1
ATOM 668 C C . PHE A 1 89 ? -13.688 5.039 -5.156 1 95.38 89 PHE A C 1
ATOM 670 O O . PHE A 1 89 ? -14.203 4.648 -4.105 1 95.38 89 PHE A O 1
ATOM 677 N N . ALA A 1 90 ? -13.742 4.461 -6.305 1 94.75 90 ALA A N 1
ATOM 678 C CA . ALA A 1 90 ? -14.25 3.092 -6.34 1 94.75 90 ALA A CA 1
ATOM 679 C C . ALA A 1 90 ? -13.328 2.141 -5.586 1 94.75 90 ALA A C 1
ATOM 681 O O . ALA A 1 90 ? -12.156 2.461 -5.348 1 94.75 90 ALA A O 1
ATOM 682 N N . LYS A 1 91 ? -13.719 1.057 -5.254 1 93.62 91 LYS A N 1
ATOM 683 C CA . LYS A 1 91 ? -13.008 0.12 -4.391 1 93.62 91 LYS A CA 1
ATOM 684 C C . LYS A 1 91 ? -11.609 -0.177 -4.938 1 93.62 91 LYS A C 1
ATOM 686 O O . LYS A 1 91 ? -10.617 -0.073 -4.211 1 93.62 91 LYS A O 1
ATOM 691 N N . ARG A 1 92 ? -11.547 -0.54 -6.18 1 93 92 ARG A N 1
ATOM 692 C CA . ARG A 1 92 ? -10.258 -0.896 -6.766 1 93 92 ARG A CA 1
ATOM 693 C C . ARG A 1 92 ? -9.328 0.31 -6.812 1 93 92 ARG A C 1
ATOM 695 O O . ARG A 1 92 ? -8.125 0.184 -6.562 1 93 92 ARG A O 1
ATOM 702 N N . GLU A 1 93 ? -9.906 1.45 -7.129 1 94.88 93 GLU A N 1
ATOM 703 C CA . GLU A 1 93 ? -9.109 2.676 -7.16 1 94.88 93 GLU A CA 1
ATOM 704 C C . GLU A 1 93 ? -8.625 3.053 -5.762 1 94.88 93 GLU A C 1
ATOM 706 O O . GLU A 1 93 ? -7.496 3.516 -5.598 1 94.88 93 GLU A O 1
ATOM 711 N N . HIS A 1 94 ? -9.531 2.861 -4.836 1 97 94 HIS A N 1
ATOM 712 C CA . HIS A 1 94 ? -9.164 3.1 -3.445 1 97 94 HIS A CA 1
ATOM 713 C C . HIS A 1 94 ? -7.988 2.219 -3.025 1 97 94 HIS A C 1
ATOM 715 O O . HIS A 1 94 ? -6.988 2.719 -2.504 1 97 94 HIS A O 1
ATOM 721 N N . ASP A 1 95 ? -8.102 0.976 -3.271 1 97.25 95 ASP A N 1
ATOM 722 C CA . ASP A 1 95 ? -7.051 0.031 -2.904 1 97.25 95 ASP A CA 1
ATOM 723 C C . ASP A 1 95 ? -5.742 0.364 -3.613 1 97.25 95 ASP A C 1
ATOM 725 O O . ASP A 1 95 ? -4.664 0.274 -3.018 1 97.25 95 ASP A O 1
ATOM 729 N N . TRP A 1 96 ? -5.883 0.706 -4.867 1 96.5 96 TRP A N 1
ATOM 730 C CA . TRP A 1 96 ? -4.719 1.073 -5.664 1 96.5 96 TRP A CA 1
ATOM 731 C C . TRP A 1 96 ? -4.02 2.293 -5.07 1 96.5 96 TRP A C 1
ATOM 733 O O . TRP A 1 96 ? -2.791 2.316 -4.953 1 96.5 96 TRP A O 1
ATOM 743 N N . LEU A 1 97 ? -4.75 3.207 -4.691 1 97.81 97 LEU A N 1
ATOM 744 C CA . LEU A 1 97 ? -4.191 4.445 -4.152 1 97.81 97 LEU A CA 1
ATOM 745 C C . LEU A 1 97 ? -3.545 4.199 -2.795 1 97.81 97 LEU A C 1
ATOM 747 O O . LEU A 1 97 ? -2.5 4.777 -2.488 1 97.81 97 LEU A O 1
ATOM 751 N N . ILE A 1 98 ? -4.172 3.395 -2.006 1 98.69 98 ILE A N 1
ATOM 752 C CA . ILE A 1 98 ? -3.586 3.023 -0.722 1 98.69 98 ILE A CA 1
ATOM 753 C C . ILE A 1 98 ? -2.217 2.385 -0.944 1 98.69 98 ILE A C 1
ATOM 755 O O . ILE A 1 98 ? -1.233 2.768 -0.307 1 98.69 98 ILE A O 1
ATOM 759 N N . ALA A 1 99 ? -2.152 1.434 -1.843 1 98.69 99 ALA A N 1
ATOM 760 C CA . ALA A 1 99 ? -0.909 0.735 -2.156 1 98.69 99 ALA A CA 1
ATOM 761 C C . ALA A 1 99 ? 0.156 1.708 -2.654 1 98.69 99 ALA A C 1
ATOM 763 O O . ALA A 1 99 ? 1.291 1.696 -2.17 1 98.69 99 ALA A O 1
ATOM 764 N N . GLN A 1 100 ? -0.252 2.539 -3.543 1 98.12 100 GLN A N 1
ATOM 765 C CA . GLN A 1 100 ? 0.676 3.48 -4.164 1 98.12 100 GLN A CA 1
ATOM 766 C C . GLN A 1 100 ? 1.187 4.5 -3.148 1 98.12 100 GLN A C 1
ATOM 768 O O . GLN A 1 100 ? 2.387 4.777 -3.092 1 98.12 100 GLN A O 1
ATOM 773 N N . ALA A 1 101 ? 0.311 5.012 -2.379 1 98.56 101 ALA A N 1
ATOM 774 C CA . ALA A 1 101 ? 0.682 6.035 -1.403 1 98.56 101 ALA A CA 1
ATOM 775 C C . ALA A 1 101 ? 1.609 5.461 -0.335 1 98.56 101 ALA A C 1
ATOM 777 O O . ALA A 1 101 ? 2.607 6.086 0.029 1 98.56 101 ALA A O 1
ATOM 778 N N . ALA A 1 102 ? 1.287 4.297 0.14 1 98.75 102 ALA A N 1
ATOM 779 C CA . ALA A 1 102 ? 2.104 3.66 1.172 1 98.75 102 ALA A CA 1
ATOM 780 C C . ALA A 1 102 ? 3.5 3.338 0.645 1 98.75 102 ALA A C 1
ATOM 782 O O . ALA A 1 102 ? 4.5 3.592 1.322 1 98.75 102 ALA A O 1
ATOM 783 N N . THR A 1 103 ? 3.555 2.811 -0.521 1 98.25 103 THR A N 1
ATOM 784 C CA . THR A 1 103 ? 4.832 2.412 -1.105 1 98.25 103 THR A CA 1
ATOM 785 C C . THR A 1 103 ? 5.699 3.633 -1.396 1 98.25 103 THR A C 1
ATOM 787 O O . THR A 1 103 ? 6.887 3.646 -1.076 1 98.25 103 THR A O 1
ATOM 790 N N . SER A 1 104 ? 5.094 4.648 -1.956 1 97.25 104 SER A N 1
ATOM 791 C CA . SER A 1 104 ? 5.84 5.867 -2.26 1 97.25 104 SER A CA 1
ATOM 792 C C . SER A 1 104 ? 6.367 6.523 -0.987 1 97.25 104 SER A C 1
ATOM 794 O O . SER A 1 104 ? 7.516 6.969 -0.942 1 97.25 104 SER A O 1
ATOM 796 N N . CYS A 1 105 ? 5.52 6.574 -0.036 1 97.81 105 CYS A N 1
ATOM 797 C CA . CYS A 1 105 ? 5.93 7.117 1.253 1 97.81 105 CYS A CA 1
ATOM 798 C C . CYS A 1 105 ? 7.137 6.367 1.803 1 97.81 105 CYS A C 1
ATOM 800 O O . CYS A 1 105 ? 8.094 6.984 2.277 1 97.81 105 CYS A O 1
ATOM 802 N N . THR A 1 106 ? 7.078 5.059 1.726 1 96.94 106 THR A N 1
ATOM 803 C CA . THR A 1 106 ? 8.141 4.215 2.258 1 96.94 106 THR A CA 1
ATOM 804 C C . THR A 1 106 ? 9.43 4.406 1.466 1 96.94 106 THR A C 1
ATOM 806 O O . THR A 1 106 ? 10.516 4.477 2.045 1 96.94 106 THR A O 1
ATOM 809 N N . LEU A 1 107 ? 9.289 4.582 0.238 1 94.88 107 LEU A N 1
ATOM 810 C CA . LEU A 1 107 ? 10.461 4.598 -0.63 1 94.88 107 LEU A CA 1
ATOM 811 C C . LEU A 1 107 ? 11.07 5.996 -0.696 1 94.88 107 LEU A C 1
ATOM 813 O O . LEU A 1 107 ? 12.297 6.141 -0.745 1 94.88 107 LEU A O 1
ATOM 817 N N . TRP A 1 108 ? 10.234 7.008 -0.629 1 94.25 108 TRP A N 1
ATOM 818 C CA . TRP A 1 108 ? 10.773 8.266 -1.131 1 94.25 108 TRP A CA 1
ATOM 819 C C . TRP A 1 108 ? 10.609 9.383 -0.102 1 94.25 108 TRP A C 1
ATOM 821 O O . TRP A 1 108 ? 11.18 10.461 -0.253 1 94.25 108 TRP A O 1
ATOM 831 N N . VAL A 1 109 ? 9.828 9.195 0.905 1 95.31 109 VAL A N 1
ATOM 832 C CA . VAL A 1 109 ? 9.734 10.211 1.946 1 95.31 109 VAL A CA 1
ATOM 833 C C . VAL A 1 109 ? 10.82 9.977 2.992 1 95.31 109 VAL A C 1
ATOM 835 O O . VAL A 1 109 ? 10.891 8.906 3.604 1 95.31 109 VAL A O 1
ATOM 838 N N . PRO A 1 110 ? 11.672 10.938 3.156 1 90.94 110 PRO A N 1
ATOM 839 C CA . PRO A 1 110 ? 12.727 10.75 4.152 1 90.94 110 PRO A CA 1
ATOM 840 C C . PRO A 1 110 ? 12.18 10.586 5.57 1 90.94 110 PRO A C 1
ATOM 842 O O . PRO A 1 110 ? 11.164 11.18 5.918 1 90.94 110 PRO A O 1
ATOM 845 N N . SER A 1 111 ? 12.805 9.594 6.258 1 76.62 111 SER A N 1
ATOM 846 C CA . SER A 1 111 ? 12.422 9.398 7.652 1 76.62 111 SER A CA 1
ATOM 847 C C . SER A 1 111 ? 12.992 10.508 8.539 1 76.62 111 SER A C 1
ATOM 849 O O . SER A 1 111 ? 14.156 10.891 8.398 1 76.62 111 SER A O 1
ATOM 851 N N . VAL A 1 112 ? 12.445 11.602 8.695 1 61.97 112 VAL A N 1
ATOM 852 C CA . VAL A 1 112 ? 13.023 12.641 9.539 1 61.97 112 VAL A CA 1
ATOM 853 C C . VAL A 1 112 ? 13.164 12.125 10.969 1 61.97 112 VAL A C 1
ATOM 855 O O . VAL A 1 112 ? 12.266 11.469 11.492 1 61.97 112 VAL A O 1
ATOM 858 N N . SER A 1 113 ? 14.367 11.688 11.328 1 46.62 113 SER A N 1
ATOM 859 C CA . SER A 1 113 ? 14.648 11.453 12.742 1 46.62 113 SER A CA 1
ATOM 860 C C . SER A 1 113 ? 13.914 12.453 13.625 1 46.62 113 SER A C 1
ATOM 862 O O . SER A 1 113 ? 13.711 13.602 13.234 1 46.62 113 SER A O 1
ATOM 864 N N . ALA A 1 114 ? 13.008 11.938 14.516 1 40.44 114 ALA A N 1
ATOM 865 C CA . ALA A 1 114 ? 12.539 12.805 15.586 1 40.44 114 ALA A CA 1
ATOM 866 C C . ALA A 1 114 ? 13.641 13.75 16.047 1 40.44 114 ALA A C 1
ATOM 868 O O . ALA A 1 114 ? 14.727 13.305 16.422 1 40.44 114 ALA A O 1
ATOM 869 N N . GLN A 1 115 ? 13.914 14.883 15.477 1 28.5 115 GLN A N 1
ATOM 870 C CA . GLN A 1 115 ? 14.641 15.773 16.375 1 28.5 115 GLN A CA 1
ATOM 871 C C . GLN A 1 115 ? 13.883 15.969 17.688 1 28.5 115 GLN A C 1
ATOM 873 O O . GLN A 1 115 ? 12.656 16.078 17.688 1 28.5 115 GLN A O 1
ATOM 878 N N . MET B 1 1 ? 29.047 15.578 -19.219 1 30.5 1 MET B N 1
ATOM 879 C CA . MET B 1 1 ? 28.453 14.375 -19.797 1 30.5 1 MET B CA 1
ATOM 880 C C . MET B 1 1 ? 27.922 13.461 -18.688 1 30.5 1 MET B C 1
ATOM 882 O O . MET B 1 1 ? 27.094 12.578 -18.953 1 30.5 1 MET B O 1
ATOM 886 N N . LEU B 1 2 ? 28.531 13.398 -17.469 1 39.12 2 LEU B N 1
ATOM 887 C CA . LEU B 1 2 ? 28.219 12.477 -16.391 1 39.12 2 LEU B CA 1
ATOM 888 C C . LEU B 1 2 ? 26.938 12.883 -15.688 1 39.12 2 LEU B C 1
ATOM 890 O O . LEU B 1 2 ? 26.203 12.023 -15.172 1 39.12 2 LEU B O 1
ATOM 894 N N . LEU B 1 3 ? 26.75 14.211 -15.625 1 44.03 3 LEU B N 1
ATOM 895 C CA . LEU B 1 3 ? 25.594 14.711 -14.883 1 44.03 3 LEU B CA 1
ATOM 896 C C . LEU B 1 3 ? 24.297 14.344 -15.594 1 44.03 3 LEU B C 1
ATOM 898 O O . LEU B 1 3 ? 23.281 14.07 -14.945 1 44.03 3 LEU B O 1
ATOM 902 N N . THR B 1 4 ? 24.281 14.406 -16.938 1 43.03 4 THR B N 1
ATOM 903 C CA . THR B 1 4 ? 23.062 14.078 -17.688 1 43.03 4 THR B CA 1
ATOM 904 C C . THR B 1 4 ? 22.719 12.602 -17.516 1 43.03 4 THR B C 1
ATOM 906 O O . THR B 1 4 ? 21.531 12.242 -17.484 1 43.03 4 THR B O 1
ATOM 909 N N . SER B 1 5 ? 23.828 11.805 -17.359 1 40.5 5 SER B N 1
ATOM 910 C CA . SER B 1 5 ? 23.578 10.367 -17.266 1 40.5 5 SER B CA 1
ATOM 911 C C . SER B 1 5 ? 22.938 10 -15.93 1 40.5 5 SER B C 1
ATOM 913 O O . SER B 1 5 ? 22.141 9.07 -15.852 1 40.5 5 SER B O 1
ATOM 915 N N . ALA B 1 6 ? 23.328 10.773 -14.938 1 41.69 6 ALA B N 1
ATOM 916 C CA . ALA B 1 6 ? 22.766 10.469 -13.617 1 41.69 6 ALA B CA 1
ATOM 917 C C . ALA B 1 6 ? 21.281 10.82 -13.555 1 41.69 6 ALA B C 1
ATOM 919 O O . ALA B 1 6 ? 20.484 10.055 -13 1 41.69 6 ALA B O 1
ATOM 920 N N . VAL B 1 7 ? 20.984 11.953 -14.273 1 46.78 7 VAL B N 1
ATOM 921 C CA . VAL B 1 7 ? 19.578 12.352 -14.305 1 46.78 7 VAL B CA 1
ATOM 922 C C . VAL B 1 7 ? 18.766 11.328 -15.094 1 46.78 7 VAL B C 1
ATOM 924 O O . VAL B 1 7 ? 17.672 10.953 -14.68 1 46.78 7 VAL B O 1
ATOM 927 N N . ALA B 1 8 ? 19.516 10.898 -16.219 1 46.81 8 ALA B N 1
ATOM 928 C CA . ALA B 1 8 ? 18.859 9.922 -17.078 1 46.81 8 ALA B CA 1
ATOM 929 C C . ALA B 1 8 ? 18.719 8.57 -16.359 1 46.81 8 ALA B C 1
ATOM 931 O O . ALA B 1 8 ? 17.672 7.922 -16.453 1 46.81 8 ALA B O 1
ATOM 932 N N . LEU B 1 9 ? 19.812 8.133 -15.727 1 46.41 9 LEU B N 1
ATOM 933 C CA . LEU B 1 9 ? 19.828 6.883 -14.969 1 46.41 9 LEU B CA 1
ATOM 934 C C . LEU B 1 9 ? 18.875 6.961 -13.773 1 46.41 9 LEU B C 1
ATOM 936 O O . LEU B 1 9 ? 18.203 5.98 -13.438 1 46.41 9 LEU B O 1
ATOM 940 N N . GLY B 1 10 ? 18.875 8.203 -13.156 1 53.66 10 GLY B N 1
ATOM 941 C CA . GLY B 1 10 ? 17.938 8.438 -12.078 1 53.66 10 GLY B CA 1
ATOM 942 C C . GLY B 1 10 ? 16.484 8.328 -12.516 1 53.66 10 GLY B C 1
ATOM 943 O O . GLY B 1 10 ? 15.664 7.75 -11.812 1 53.66 10 GLY B O 1
ATOM 944 N N . ASP B 1 11 ? 16.422 8.672 -13.812 1 72.81 11 ASP B N 1
ATOM 945 C CA . ASP B 1 11 ? 15.086 8.641 -14.406 1 72.81 11 ASP B CA 1
ATOM 946 C C . ASP B 1 11 ? 14.656 7.207 -14.719 1 72.81 11 ASP B C 1
ATOM 948 O O . ASP B 1 11 ? 13.539 6.797 -14.391 1 72.81 11 ASP B O 1
ATOM 952 N N . GLU B 1 12 ? 15.727 6.418 -15.281 1 76.19 12 GLU B N 1
ATOM 953 C CA . GLU B 1 12 ? 15.375 5.043 -15.633 1 76.19 12 GLU B CA 1
ATOM 954 C C . GLU B 1 12 ? 15.133 4.199 -14.383 1 76.19 12 GLU B C 1
ATOM 956 O O . GLU B 1 12 ? 14.195 3.402 -14.344 1 76.19 12 GLU B O 1
ATOM 961 N N . ALA B 1 13 ? 16.047 4.379 -13.438 1 77.12 13 ALA B N 1
ATOM 962 C CA . ALA B 1 13 ? 15.883 3.625 -12.195 1 77.12 13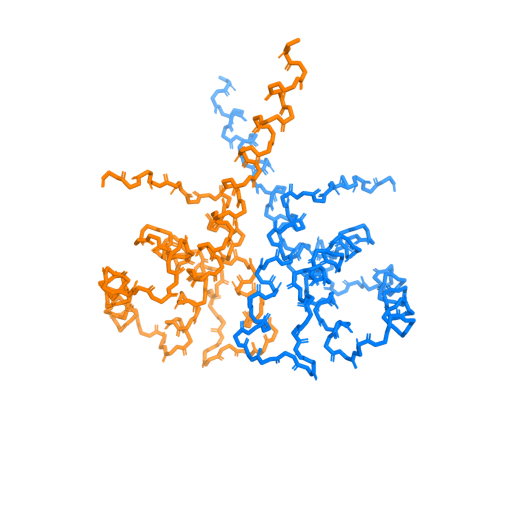 ALA B CA 1
ATOM 963 C C . ALA B 1 13 ? 14.562 3.977 -11.508 1 77.12 13 ALA B C 1
ATOM 965 O O . ALA B 1 13 ? 13.883 3.102 -10.969 1 77.12 13 ALA B O 1
ATOM 966 N N . GLN B 1 14 ? 14.25 5.211 -11.555 1 81.69 14 GLN B N 1
ATOM 967 C CA . GLN B 1 14 ? 13 5.656 -10.953 1 81.69 14 GLN B CA 1
ATOM 968 C C . GLN B 1 14 ? 11.797 5.094 -11.711 1 81.69 14 GLN B C 1
ATOM 970 O O . GLN B 1 14 ? 10.805 4.695 -11.102 1 81.69 14 GLN B O 1
ATOM 975 N N . MET B 1 15 ? 11.922 5.039 -13 1 85.75 15 MET B N 1
ATOM 976 C CA . MET B 1 15 ? 10.836 4.492 -13.805 1 85.75 15 MET B CA 1
ATOM 977 C C . MET B 1 15 ? 10.648 3.004 -13.523 1 85.75 15 MET B C 1
ATOM 979 O O . MET B 1 15 ? 9.516 2.523 -13.43 1 85.75 15 MET B O 1
ATOM 983 N N . LYS B 1 16 ? 11.727 2.324 -13.406 1 86.44 16 LYS B N 1
ATOM 984 C CA . LYS B 1 16 ? 11.648 0.899 -13.102 1 86.44 16 LYS B CA 1
ATOM 985 C C . LYS B 1 16 ? 11.023 0.667 -11.727 1 86.44 16 LYS B C 1
ATOM 987 O O . LYS B 1 16 ? 10.281 -0.302 -11.531 1 86.44 16 LYS B O 1
ATOM 992 N N . GLN B 1 17 ? 11.328 1.561 -10.836 1 90.06 17 GLN B N 1
ATOM 993 C CA . GLN B 1 17 ? 10.734 1.458 -9.508 1 90.06 17 GLN B CA 1
ATOM 994 C C . GLN B 1 17 ? 9.227 1.704 -9.555 1 90.06 17 GLN B C 1
ATOM 996 O O . GLN B 1 17 ? 8.461 1.022 -8.867 1 90.06 17 GLN B O 1
ATOM 1001 N N . TRP B 1 18 ? 8.8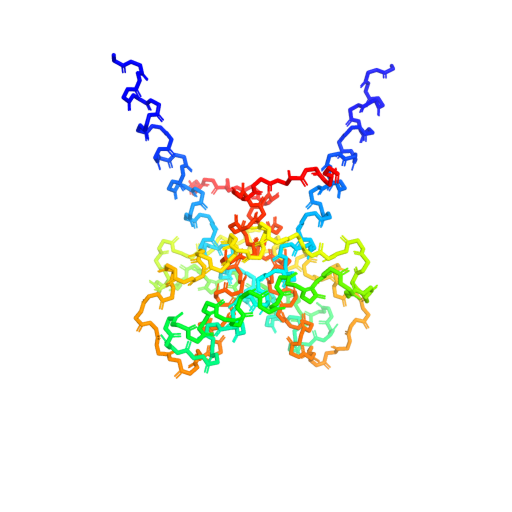52 2.609 -10.375 1 91.75 18 TRP B N 1
ATOM 1002 C CA . TRP B 1 18 ? 7.426 2.893 -10.523 1 91.75 18 TRP B CA 1
ATOM 1003 C C . TRP B 1 18 ? 6.695 1.708 -11.141 1 91.75 18 TRP B C 1
ATOM 1005 O O . TRP B 1 18 ? 5.582 1.37 -10.734 1 91.75 18 TRP B O 1
ATOM 1015 N N . GLU B 1 19 ? 7.32 1.131 -12.109 1 93.06 19 GLU B N 1
ATOM 10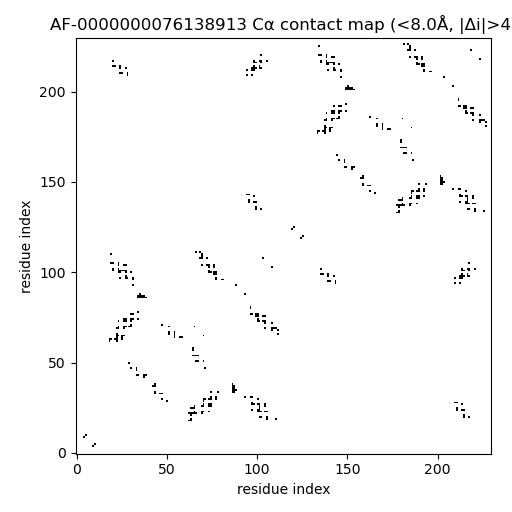16 C CA . GLU B 1 19 ? 6.73 -0.034 -12.758 1 93.06 19 GLU B CA 1
ATOM 1017 C C . GLU B 1 19 ? 6.551 -1.185 -11.773 1 93.06 19 GLU B C 1
ATOM 1019 O O . GLU B 1 19 ? 5.516 -1.856 -11.773 1 93.06 19 GLU B O 1
ATOM 1024 N N . LYS B 1 20 ? 7.555 -1.346 -11.055 1 95.19 20 LYS B N 1
ATOM 1025 C CA . LYS B 1 20 ? 7.453 -2.41 -10.062 1 95.19 20 LYS B CA 1
ATOM 1026 C C . LYS B 1 20 ? 6.371 -2.098 -9.039 1 95.19 20 LYS B C 1
ATOM 1028 O O . LYS B 1 20 ? 5.633 -2.99 -8.617 1 95.19 20 LYS B O 1
ATOM 1033 N N . MET B 1 21 ? 6.293 -0.883 -8.648 1 96.25 21 MET B N 1
ATOM 1034 C CA . MET B 1 21 ? 5.25 -0.47 -7.711 1 96.25 21 MET B CA 1
ATOM 1035 C C . MET B 1 21 ? 3.863 -0.767 -8.273 1 96.25 21 MET B C 1
ATOM 1037 O O . MET B 1 21 ? 2.977 -1.22 -7.547 1 96.25 21 MET B O 1
ATOM 1041 N N . ASP B 1 22 ? 3.73 -0.521 -9.516 1 95.75 22 ASP B N 1
ATOM 1042 C CA . ASP B 1 22 ? 2.459 -0.819 -10.164 1 95.75 22 ASP B CA 1
ATOM 1043 C C . ASP B 1 22 ? 2.158 -2.314 -10.117 1 95.75 22 ASP B C 1
ATOM 1045 O O . ASP B 1 22 ? 1.052 -2.721 -9.758 1 95.75 22 ASP B O 1
ATOM 1049 N N . ARG B 1 23 ? 3.143 -3.061 -10.477 1 96.62 23 ARG B N 1
ATOM 1050 C CA . ARG B 1 23 ? 2.953 -4.508 -10.484 1 96.62 23 ARG B CA 1
ATOM 1051 C C . ARG B 1 23 ? 2.674 -5.027 -9.078 1 96.62 23 ARG B C 1
ATOM 1053 O O . ARG B 1 23 ? 1.749 -5.816 -8.875 1 96.62 23 ARG B O 1
ATOM 1060 N N . CYS B 1 24 ? 3.377 -4.488 -8.125 1 98.12 24 CYS B N 1
ATOM 1061 C CA . CYS B 1 24 ? 3.234 -4.961 -6.754 1 98.12 24 CYS B CA 1
ATOM 1062 C C . CYS B 1 24 ? 1.915 -4.5 -6.148 1 98.12 24 CYS B C 1
ATOM 1064 O O . CYS B 1 24 ? 1.34 -5.184 -5.305 1 98.12 24 CYS B O 1
ATOM 1066 N N . SER B 1 25 ? 1.446 -3.379 -6.582 1 97.75 25 SER B N 1
ATOM 1067 C CA . SER B 1 25 ? 0.115 -2.955 -6.16 1 97.75 25 SER B CA 1
ATOM 1068 C C . SER B 1 25 ? -0.956 -3.922 -6.652 1 97.75 25 SER B C 1
ATOM 1070 O O . SER B 1 25 ? -1.856 -4.293 -5.898 1 97.75 25 SER B O 1
ATOM 1072 N N . ASN B 1 26 ? -0.838 -4.344 -7.859 1 96.69 26 ASN B N 1
ATOM 1073 C CA . ASN B 1 26 ? -1.78 -5.32 -8.398 1 96.69 26 ASN B CA 1
ATOM 1074 C C . ASN B 1 26 ? -1.608 -6.688 -7.738 1 96.69 26 ASN B C 1
ATOM 1076 O O . ASN B 1 26 ? -2.592 -7.387 -7.484 1 96.69 26 ASN B O 1
ATOM 1080 N N . ALA B 1 27 ? -0.376 -7.055 -7.484 1 98.06 27 ALA B N 1
ATOM 1081 C CA . ALA B 1 27 ? -0.118 -8.305 -6.773 1 98.06 27 ALA B CA 1
ATOM 1082 C C . ALA B 1 27 ? -0.775 -8.297 -5.398 1 98.06 27 ALA B C 1
ATOM 1084 O O . ALA B 1 27 ? -1.351 -9.305 -4.973 1 98.06 27 ALA B O 1
ATOM 1085 N N . ALA B 1 28 ? -0.67 -7.168 -4.742 1 98.62 28 ALA B N 1
ATOM 1086 C CA . ALA B 1 28 ? -1.248 -7.035 -3.408 1 98.62 28 ALA B CA 1
ATOM 1087 C C . ALA B 1 28 ? -2.764 -7.215 -3.445 1 98.62 28 ALA B C 1
ATOM 1089 O O . ALA B 1 28 ? -3.338 -7.867 -2.57 1 98.62 28 ALA B O 1
ATOM 1090 N N . PHE B 1 29 ? -3.424 -6.68 -4.426 1 97.88 29 PHE B N 1
ATOM 1091 C CA . PHE B 1 29 ? -4.867 -6.844 -4.574 1 97.88 29 PHE B CA 1
ATOM 1092 C C . PHE B 1 29 ? -5.238 -8.312 -4.695 1 97.88 29 PHE B C 1
ATOM 1094 O O . PHE B 1 29 ? -6.148 -8.789 -4.016 1 97.88 29 PHE B O 1
ATOM 1101 N N . ILE B 1 30 ? -4.543 -8.977 -5.555 1 97.38 30 ILE B N 1
ATOM 1102 C CA . ILE B 1 30 ? -4.816 -10.391 -5.789 1 97.38 30 ILE B CA 1
ATOM 1103 C C . ILE B 1 30 ? -4.59 -11.18 -4.504 1 97.38 30 ILE B C 1
ATOM 1105 O O . ILE B 1 30 ? -5.426 -11.992 -4.113 1 97.38 30 ILE B O 1
ATOM 1109 N N . ALA B 1 31 ? -3.473 -10.914 -3.861 1 98.19 31 ALA B N 1
ATOM 1110 C CA . ALA B 1 31 ? -3.096 -11.633 -2.646 1 98.19 31 ALA B CA 1
ATOM 1111 C C . ALA B 1 31 ? -4.148 -11.453 -1.557 1 98.19 31 ALA B C 1
ATOM 1113 O O . ALA B 1 31 ? -4.594 -12.43 -0.948 1 98.19 31 ALA B O 1
ATOM 1114 N N . VAL B 1 32 ? -4.547 -10.227 -1.311 1 98.19 32 VAL B N 1
ATOM 1115 C CA . VAL B 1 32 ? -5.477 -9.922 -0.224 1 98.19 32 VAL B CA 1
ATOM 1116 C C . VAL B 1 32 ? -6.855 -10.492 -0.554 1 98.19 32 VAL B C 1
ATOM 1118 O O . VAL B 1 32 ? -7.562 -10.977 0.332 1 98.19 32 VAL B O 1
ATOM 1121 N N . GLN B 1 33 ? -7.211 -10.461 -1.82 1 97.25 33 GLN B N 1
ATOM 1122 C CA . GLN B 1 33 ? -8.477 -11.062 -2.234 1 97.25 33 GLN B CA 1
ATOM 1123 C C . GLN B 1 33 ? -8.5 -12.555 -1.924 1 97.25 33 GLN B C 1
ATOM 1125 O O . GLN B 1 33 ? -9.508 -13.078 -1.438 1 97.25 33 GLN B O 1
ATOM 1130 N N . ILE B 1 34 ? -7.473 -13.211 -2.215 1 97.75 34 ILE B N 1
ATOM 1131 C CA . ILE B 1 34 ? -7.375 -14.648 -1.966 1 97.75 34 ILE B CA 1
ATOM 1132 C C . ILE B 1 34 ? -7.508 -14.922 -0.47 1 97.75 34 ILE B C 1
ATOM 1134 O O . ILE B 1 34 ? -8.242 -15.82 -0.061 1 97.75 34 ILE B O 1
ATOM 1138 N N . LEU B 1 35 ? -6.84 -14.117 0.323 1 97.69 35 LEU B N 1
ATOM 1139 C CA . LEU B 1 35 ? -6.863 -14.312 1.769 1 97.69 35 LEU B CA 1
ATOM 1140 C C . LEU B 1 35 ? -8.25 -14.039 2.332 1 97.69 35 LEU B C 1
ATOM 1142 O O . LEU B 1 35 ? -8.68 -14.688 3.291 1 97.69 35 LEU B O 1
ATOM 1146 N N . GLU B 1 36 ? -8.945 -13.094 1.724 1 96.62 36 GLU B N 1
ATOM 1147 C CA . GLU B 1 36 ? -10.266 -12.711 2.213 1 96.62 36 GLU B CA 1
ATOM 1148 C C . GLU B 1 36 ? -11.312 -13.758 1.843 1 96.62 36 GLU B C 1
ATOM 1150 O O . GLU B 1 36 ? -12.312 -13.922 2.553 1 96.62 36 GLU B O 1
ATOM 1155 N N . GLU B 1 37 ? -11.109 -14.375 0.815 1 94.38 37 GLU B N 1
ATOM 1156 C CA . GLU B 1 37 ? -12.102 -15.32 0.311 1 94.38 37 GLU B CA 1
ATOM 1157 C C . GLU B 1 37 ? -12.164 -16.562 1.188 1 94.38 37 GLU B C 1
ATOM 1159 O O . GLU B 1 37 ? -13.227 -17.172 1.336 1 94.38 37 GLU B O 1
ATOM 1164 N N . SER B 1 38 ? -11 -16.984 1.673 1 91 38 SER B N 1
ATOM 1165 C CA . SER B 1 38 ? -11.039 -18.203 2.492 1 91 38 SER B CA 1
ATOM 1166 C C . SER B 1 38 ? -9.867 -18.234 3.469 1 91 38 SER B C 1
ATOM 1168 O O . SER B 1 38 ? -8.742 -17.859 3.117 1 91 38 SER B O 1
ATOM 1170 N N . ALA B 1 39 ? -10.109 -18.797 4.637 1 90.94 39 ALA B N 1
ATOM 1171 C CA . ALA B 1 39 ? -9.039 -19.031 5.598 1 90.94 39 ALA B CA 1
ATOM 1172 C C . ALA B 1 39 ? -8.391 -20.406 5.375 1 90.94 39 ALA B C 1
ATOM 1174 O O . ALA B 1 39 ? -7.332 -20.688 5.938 1 90.94 39 ALA B O 1
ATOM 1175 N N . ASP B 1 40 ? -9.031 -21.219 4.551 1 93.12 40 ASP B N 1
ATOM 1176 C CA . ASP B 1 40 ? -8.539 -22.562 4.266 1 93.12 40 ASP B CA 1
ATOM 1177 C C . ASP B 1 40 ? -7.285 -22.516 3.387 1 93.12 40 ASP B C 1
ATOM 1179 O O . ASP B 1 40 ? -7.348 -22.078 2.234 1 93.12 40 ASP B O 1
ATOM 1183 N N . THR B 1 41 ? -6.223 -23.031 3.92 1 91.5 41 THR B N 1
ATOM 1184 C CA . THR B 1 41 ? -4.93 -22.906 3.256 1 91.5 41 THR B CA 1
ATOM 1185 C C . THR B 1 41 ? -4.922 -23.672 1.938 1 91.5 41 THR B C 1
ATOM 1187 O O . THR B 1 41 ? -4.266 -23.266 0.979 1 91.5 41 THR B O 1
ATOM 1190 N N . SER B 1 42 ? -5.605 -24.766 1.861 1 95.38 42 SER B N 1
ATOM 1191 C CA . SER B 1 42 ? -5.672 -25.516 0.615 1 95.38 42 SER B CA 1
ATOM 1192 C C . SER B 1 42 ? -6.438 -24.75 -0.458 1 95.38 42 SER B C 1
ATOM 1194 O O . SER B 1 42 ? -6.047 -24.75 -1.627 1 95.38 42 SER B O 1
ATOM 1196 N N . LYS B 1 43 ? -7.512 -24.203 -0.06 1 96.75 43 LYS B N 1
ATOM 1197 C CA . LYS B 1 43 ? -8.273 -23.375 -0.996 1 96.75 43 LYS B CA 1
ATOM 1198 C C . LYS B 1 43 ? -7.473 -22.172 -1.446 1 96.75 43 LYS B C 1
ATOM 1200 O O . LYS B 1 43 ? -7.531 -21.781 -2.613 1 96.75 43 LYS B O 1
ATOM 1205 N N . GLN B 1 44 ? -6.684 -21.594 -0.524 1 97.25 44 GLN B N 1
ATOM 1206 C CA . GLN B 1 44 ? -5.828 -20.453 -0.874 1 97.25 44 GLN B CA 1
ATOM 1207 C C . GLN B 1 44 ? -4.77 -20.859 -1.896 1 97.25 44 GLN B C 1
ATOM 1209 O O . GLN B 1 44 ? -4.5 -20.125 -2.846 1 97.25 44 GLN B O 1
ATOM 1214 N N . ALA B 1 45 ? -4.23 -22 -1.68 1 97.12 45 ALA B N 1
ATOM 1215 C CA . ALA B 1 45 ? -3.188 -22.484 -2.58 1 97.12 45 ALA B CA 1
ATOM 1216 C C . ALA B 1 45 ? -3.727 -22.672 -3.996 1 97.12 45 ALA B C 1
ATOM 1218 O O . ALA B 1 45 ? -3.059 -22.328 -4.973 1 97.12 45 ALA B O 1
ATOM 1219 N N . LEU B 1 46 ? -4.883 -23.188 -4.105 1 97.94 46 LEU B N 1
ATOM 1220 C CA . LEU B 1 46 ? -5.512 -23.375 -5.406 1 97.94 46 LEU B CA 1
ATOM 1221 C C . LEU B 1 46 ? -5.82 -22.031 -6.062 1 97.94 46 LEU B C 1
ATOM 1223 O O . LEU B 1 46 ? -5.586 -21.859 -7.262 1 97.94 46 LEU B O 1
ATOM 1227 N N . ALA B 1 47 ? -6.367 -21.172 -5.266 1 98.12 47 ALA B N 1
ATOM 1228 C CA . ALA B 1 47 ? -6.676 -19.844 -5.781 1 98.12 47 ALA B CA 1
ATOM 1229 C C . ALA B 1 47 ? -5.41 -19.125 -6.25 1 98.12 47 ALA B C 1
ATOM 1231 O O . ALA B 1 47 ? -5.414 -18.453 -7.281 1 98.12 47 ALA B O 1
ATOM 1232 N N . LEU B 1 48 ? -4.324 -19.266 -5.492 1 98.12 48 LEU B N 1
ATOM 1233 C CA . LEU B 1 48 ? -3.049 -18.641 -5.844 1 98.12 48 LEU B CA 1
ATOM 1234 C C . LEU B 1 48 ? -2.512 -19.219 -7.152 1 98.12 48 LEU B C 1
ATOM 1236 O O . LEU B 1 48 ? -2.045 -18.469 -8.016 1 98.12 48 LEU B O 1
ATOM 1240 N N . HIS B 1 49 ? -2.59 -20.469 -7.254 1 97.44 49 HIS B N 1
ATOM 1241 C CA . HIS B 1 49 ? -2.178 -21.125 -8.492 1 97.44 49 HIS B CA 1
ATOM 1242 C C . HIS B 1 49 ? -2.998 -20.625 -9.68 1 97.44 49 HIS B C 1
ATOM 1244 O O . HIS B 1 49 ? -2.443 -20.297 -10.734 1 97.44 49 HIS B O 1
ATOM 1250 N N . GLY B 1 50 ? -4.273 -20.609 -9.5 1 97.31 50 GLY B N 1
ATOM 1251 C CA . GLY B 1 50 ? -5.145 -20.109 -10.547 1 97.31 50 GLY B CA 1
ATOM 1252 C C . GLY B 1 50 ? -4.852 -18.672 -10.93 1 97.31 50 GLY B C 1
ATOM 1253 O O . GLY B 1 50 ? -4.871 -18.312 -12.109 1 97.31 50 GLY B O 1
ATOM 1254 N N . ALA B 1 51 ? -4.641 -17.859 -9.953 1 97.06 51 ALA B N 1
ATOM 1255 C CA . ALA B 1 51 ? -4.332 -16.453 -10.203 1 97.06 51 ALA B CA 1
ATOM 1256 C C . ALA B 1 51 ? -3.051 -16.297 -11.016 1 97.06 51 ALA B C 1
ATOM 1258 O O . ALA B 1 51 ? -3.006 -15.539 -11.984 1 97.06 51 ALA B O 1
ATOM 1259 N N . VAL B 1 52 ? -2.014 -17.031 -10.656 1 96.31 52 VAL B N 1
ATOM 1260 C CA . VAL B 1 52 ? -0.72 -16.938 -11.328 1 96.31 52 VAL B CA 1
ATOM 1261 C C . VAL B 1 52 ? -0.849 -17.438 -12.766 1 96.31 52 VAL B C 1
ATOM 1263 O O . VAL B 1 52 ? -0.316 -16.828 -13.695 1 96.31 52 VAL B O 1
ATOM 1266 N N . GLU B 1 53 ? -1.615 -18.5 -12.953 1 96.06 53 GLU B N 1
ATOM 1267 C CA . GLU B 1 53 ? -1.84 -19.016 -14.297 1 96.06 53 GLU B CA 1
ATOM 1268 C C . GLU B 1 53 ? -2.664 -18.031 -15.133 1 96.06 53 GLU B C 1
ATOM 1270 O O . GLU B 1 53 ? -2.426 -17.891 -16.328 1 96.06 53 GLU B O 1
ATOM 1275 N N . GLY B 1 54 ? -3.555 -17.422 -14.453 1 94.75 54 GLY B N 1
ATOM 1276 C CA . GLY B 1 54 ? -4.398 -16.453 -15.148 1 94.75 54 GLY B CA 1
ATOM 1277 C C . GLY B 1 54 ? -3.643 -15.234 -15.625 1 94.75 54 GLY B C 1
ATOM 1278 O O . GLY B 1 54 ? -4.023 -14.617 -16.625 1 94.75 54 GLY B O 1
ATOM 1279 N N . LEU B 1 55 ? -2.627 -14.875 -14.938 1 94 55 LEU B N 1
ATOM 1280 C CA . LEU B 1 55 ? -1.832 -13.711 -15.305 1 94 55 LEU B CA 1
ATOM 1281 C C . LEU B 1 55 ? -1.127 -13.938 -16.641 1 94 55 LEU B C 1
ATOM 1283 O O . LEU B 1 55 ? -0.784 -12.977 -17.344 1 94 55 LEU B O 1
ATOM 1287 N N . LYS B 1 56 ? -0.878 -15.133 -16.969 1 90.31 56 LYS B N 1
ATOM 1288 C CA . LYS B 1 56 ? -0.171 -15.461 -18.203 1 90.31 56 LYS B CA 1
ATOM 1289 C C . LYS B 1 56 ? -1.021 -15.133 -19.422 1 90.31 56 LYS B C 1
ATOM 1291 O O . LYS B 1 56 ? -0.489 -14.883 -20.516 1 90.31 56 LYS B O 1
ATOM 1296 N N . THR B 1 57 ? -2.283 -15.047 -19.281 1 89.62 57 THR B N 1
ATOM 1297 C CA . THR B 1 57 ? -3.174 -14.828 -20.406 1 89.62 57 THR B CA 1
ATOM 1298 C C . THR B 1 57 ? -3.92 -13.508 -20.266 1 89.62 57 THR B C 1
ATOM 1300 O O . THR B 1 57 ? -4.684 -13.117 -21.156 1 89.62 57 THR B O 1
ATOM 1303 N N . ASN B 1 58 ? -3.662 -12.898 -19.141 1 82.5 58 ASN B N 1
ATOM 1304 C CA . ASN B 1 58 ? -4.324 -11.609 -18.922 1 82.5 58 ASN B CA 1
ATOM 1305 C C . ASN B 1 58 ? -3.559 -10.469 -19.594 1 82.5 58 ASN B C 1
ATOM 1307 O O . ASN B 1 58 ? -2.426 -10.172 -19.203 1 82.5 58 ASN B O 1
ATOM 1311 N N . THR B 1 59 ? -4.191 -9.828 -20.531 1 83.25 59 THR B N 1
ATOM 1312 C CA . THR B 1 59 ? -3.508 -8.773 -21.266 1 83.25 59 THR B CA 1
ATOM 1313 C C . THR B 1 59 ? -4.02 -7.398 -20.844 1 83.25 59 THR B C 1
ATOM 1315 O O . THR B 1 59 ? -3.52 -6.371 -21.312 1 83.25 59 THR B O 1
ATOM 1318 N N . THR B 1 60 ? -4.895 -7.344 -19.875 1 86.62 60 THR B N 1
ATOM 1319 C CA . THR B 1 60 ? -5.547 -6.086 -19.531 1 86.62 60 THR B CA 1
ATOM 1320 C C . THR B 1 60 ? -4.602 -5.188 -18.734 1 86.62 60 THR B C 1
ATOM 1322 O O . THR B 1 60 ? -4.629 -3.965 -18.891 1 86.62 60 THR B O 1
ATOM 1325 N N . LEU B 1 61 ? -3.695 -5.73 -18.031 1 87.75 61 LEU B N 1
ATOM 1326 C CA . LEU B 1 61 ? -2.852 -4.949 -17.141 1 87.75 61 LEU B CA 1
ATOM 1327 C C . LEU B 1 61 ? -1.575 -4.504 -17.844 1 87.75 61 LEU B C 1
ATOM 1329 O O . LEU B 1 61 ? -0.867 -3.617 -17.344 1 87.75 61 LEU B O 1
ATOM 1333 N N . LYS B 1 62 ? -1.279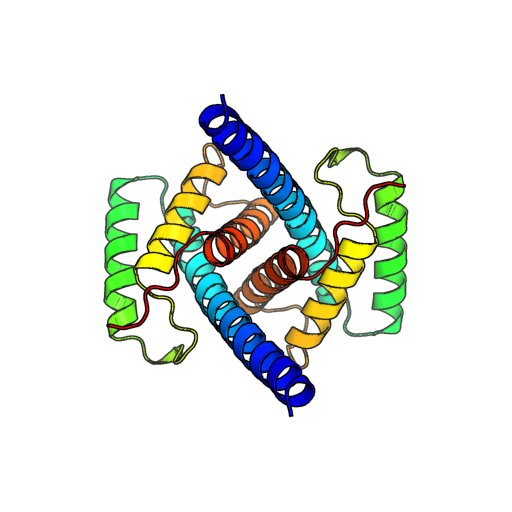 -5.117 -18.969 1 90.94 62 LYS B N 1
ATOM 1334 C CA . LYS B 1 62 ? -0.102 -4.758 -19.766 1 90.94 62 LYS B CA 1
ATOM 1335 C C . LYS B 1 62 ? 1.154 -4.75 -18.891 1 90.94 62 LYS B C 1
ATOM 1337 O O . LYS B 1 62 ? 1.457 -5.734 -18.219 1 90.94 62 LYS B O 1
ATOM 1342 N N . GLU B 1 63 ? 1.808 -3.617 -18.781 1 88.38 63 GLU B N 1
ATOM 1343 C CA . GLU B 1 63 ? 3.076 -3.533 -18.062 1 88.38 63 GLU B CA 1
ATOM 1344 C C . GLU B 1 63 ? 2.863 -3.625 -16.562 1 88.38 63 GLU B C 1
ATOM 1346 O O . GLU B 1 63 ? 3.805 -3.889 -15.805 1 88.38 63 GLU B O 1
ATOM 1351 N N . ALA B 1 64 ? 1.678 -3.484 -16.141 1 91.69 64 ALA B N 1
ATOM 1352 C CA . ALA B 1 64 ? 1.396 -3.506 -14.703 1 91.69 64 ALA B CA 1
ATOM 1353 C C . ALA B 1 64 ? 1.003 -4.906 -14.242 1 91.69 64 ALA B C 1
ATOM 1355 O O . ALA B 1 64 ? 0.567 -5.094 -13.109 1 91.69 64 ALA B O 1
ATOM 1356 N N . THR B 1 65 ? 1.188 -5.914 -15.156 1 94.44 65 THR B N 1
ATOM 1357 C CA . THR B 1 65 ? 0.923 -7.297 -14.781 1 94.44 65 THR B CA 1
ATOM 1358 C C . THR B 1 65 ? 1.998 -7.816 -13.836 1 94.44 65 THR B C 1
ATOM 1360 O O . THR B 1 65 ? 3.182 -7.832 -14.172 1 94.44 65 THR B O 1
ATOM 1363 N N . PRO B 1 66 ? 1.574 -8.203 -12.719 1 95.94 66 PRO B N 1
ATOM 1364 C CA . PRO B 1 66 ? 2.588 -8.758 -11.812 1 95.94 66 PRO B CA 1
ATOM 1365 C C . PRO B 1 66 ? 3.115 -10.117 -12.281 1 95.94 66 PRO B C 1
ATOM 1367 O O . PRO B 1 66 ? 2.4 -10.859 -12.953 1 95.94 66 PRO B O 1
ATOM 1370 N N . THR B 1 67 ? 4.289 -10.406 -11.945 1 94.5 67 THR B N 1
ATOM 1371 C CA . THR B 1 67 ? 4.832 -11.742 -12.172 1 94.5 67 THR B CA 1
ATOM 1372 C C . THR B 1 67 ? 4.289 -12.727 -11.141 1 94.5 67 THR B C 1
ATOM 1374 O O . THR B 1 67 ? 3.799 -12.32 -10.086 1 94.5 67 THR B O 1
ATOM 1377 N N . GLY B 1 68 ? 4.395 -14 -11.461 1 95.25 68 GLY B N 1
ATOM 1378 C CA . GLY B 1 68 ? 4.023 -15.016 -10.492 1 95.25 68 GLY B CA 1
ATOM 1379 C C . GLY B 1 68 ? 4.77 -14.883 -9.172 1 95.25 68 GLY B C 1
ATOM 1380 O O . GLY B 1 68 ? 4.184 -15.07 -8.109 1 95.25 68 GLY B O 1
ATOM 1381 N N . ASN B 1 69 ? 6.008 -14.523 -9.273 1 96 69 ASN B N 1
ATOM 1382 C CA . ASN B 1 69 ? 6.824 -14.344 -8.078 1 96 69 ASN B CA 1
ATOM 1383 C C . ASN B 1 69 ? 6.316 -13.188 -7.223 1 96 69 ASN B C 1
ATOM 1385 O O . ASN B 1 69 ? 6.301 -13.281 -5.992 1 96 69 ASN B O 1
ATOM 1389 N N . GLU B 1 70 ? 6.016 -12.148 -7.84 1 97.12 70 GLU B N 1
ATOM 1390 C CA . GLU B 1 70 ? 5.508 -10.992 -7.113 1 97.12 70 GLU B CA 1
ATOM 1391 C C . GLU B 1 70 ? 4.168 -11.297 -6.445 1 97.12 70 GLU B C 1
ATOM 1393 O O . GLU B 1 70 ? 3.932 -10.898 -5.305 1 97.12 70 GLU B O 1
ATOM 1398 N N . VAL B 1 71 ? 3.311 -12.062 -7.066 1 97.81 71 VAL B N 1
ATOM 1399 C CA . VAL B 1 71 ? 2.033 -12.445 -6.477 1 97.81 71 VAL B CA 1
ATOM 1400 C C . VAL B 1 71 ? 2.271 -13.359 -5.277 1 97.81 71 VAL B C 1
ATOM 1402 O O . VAL B 1 71 ? 1.689 -13.164 -4.211 1 97.81 71 VAL B O 1
ATOM 1405 N N . ARG B 1 72 ? 3.123 -14.281 -5.457 1 97.5 72 ARG B N 1
ATOM 1406 C CA . ARG B 1 72 ? 3.426 -15.203 -4.367 1 97.5 72 ARG B CA 1
ATOM 1407 C C . ARG B 1 72 ? 4.09 -14.477 -3.203 1 97.5 72 ARG B C 1
ATOM 1409 O O . ARG B 1 72 ? 3.797 -14.758 -2.039 1 97.5 72 ARG B O 1
ATOM 1416 N N . GLY B 1 73 ? 4.969 -13.586 -3.6 1 97.56 73 GLY B N 1
ATOM 1417 C CA . GLY B 1 73 ? 5.605 -12.797 -2.562 1 97.56 73 GLY B CA 1
ATOM 1418 C C . GLY B 1 73 ? 4.625 -11.945 -1.775 1 97.56 73 GLY B C 1
ATOM 1419 O O . GLY B 1 73 ? 4.645 -11.953 -0.542 1 97.56 73 GLY B O 1
ATOM 1420 N N . ALA B 1 74 ? 3.803 -11.242 -2.479 1 98.38 74 ALA B N 1
ATOM 1421 C CA . ALA B 1 74 ? 2.777 -10.43 -1.828 1 98.38 74 ALA B CA 1
ATOM 1422 C C . ALA B 1 74 ? 1.868 -11.289 -0.956 1 98.38 74 ALA B C 1
ATOM 1424 O O . ALA B 1 74 ? 1.537 -10.914 0.171 1 98.38 74 ALA B O 1
ATOM 1425 N N . TYR B 1 75 ? 1.504 -12.445 -1.428 1 98.31 75 TYR B N 1
ATOM 1426 C CA . TYR B 1 75 ? 0.643 -13.367 -0.696 1 98.31 75 TYR B CA 1
ATOM 1427 C C . TYR B 1 75 ? 1.312 -13.836 0.591 1 98.31 75 TYR B C 1
ATOM 1429 O O . TYR B 1 75 ? 0.698 -13.812 1.66 1 98.31 75 TYR B O 1
ATOM 1437 N N . ASN B 1 76 ? 2.502 -14.234 0.464 1 97.56 76 ASN B N 1
ATOM 1438 C CA . ASN B 1 76 ? 3.209 -14.734 1.638 1 97.56 76 ASN B CA 1
ATOM 1439 C C . ASN B 1 76 ? 3.342 -13.656 2.713 1 97.56 76 ASN B C 1
ATOM 1441 O O . ASN B 1 76 ? 3.152 -13.93 3.898 1 97.56 76 ASN B O 1
ATOM 1445 N N . PHE B 1 77 ? 3.648 -12.477 2.297 1 97 77 PHE B N 1
ATOM 1446 C CA . PHE B 1 77 ? 3.766 -11.383 3.256 1 97 77 PHE B CA 1
ATOM 1447 C C . PHE B 1 77 ? 2.414 -11.078 3.893 1 97 77 PHE B C 1
ATOM 1449 O O . PHE B 1 77 ? 2.314 -10.938 5.113 1 97 77 PHE B O 1
ATOM 1456 N N . ALA B 1 78 ? 1.41 -10.984 3.068 1 97.75 78 ALA B N 1
ATOM 1457 C CA . ALA B 1 78 ? 0.076 -10.68 3.578 1 97.75 78 ALA B CA 1
ATOM 1458 C C . ALA B 1 78 ? -0.409 -11.773 4.527 1 97.75 78 ALA B C 1
ATOM 1460 O O . ALA B 1 78 ? -1.054 -11.492 5.539 1 97.75 78 ALA B O 1
ATOM 1461 N N . LEU B 1 79 ? -0.1 -12.984 4.195 1 97.06 79 LEU B N 1
ATOM 1462 C CA . LEU B 1 79 ? -0.494 -14.117 5.023 1 97.06 79 LEU B CA 1
ATOM 1463 C C . LEU B 1 79 ? 0.149 -14.023 6.406 1 97.06 79 LEU B C 1
ATOM 1465 O O . LEU B 1 79 ? -0.518 -14.242 7.418 1 97.06 79 LEU B O 1
ATOM 1469 N N . ARG B 1 80 ? 1.389 -13.711 6.41 1 95.19 80 ARG B N 1
ATOM 1470 C CA . ARG B 1 80 ? 2.102 -13.594 7.676 1 95.19 80 ARG B CA 1
ATOM 1471 C C . ARG B 1 80 ? 1.535 -12.453 8.516 1 95.19 80 ARG B C 1
ATOM 1473 O O . ARG B 1 80 ? 1.287 -12.617 9.711 1 95.19 80 ARG B O 1
ATOM 1480 N N . ILE B 1 81 ? 1.298 -11.367 7.91 1 94 81 ILE B N 1
ATOM 1481 C CA . ILE B 1 81 ? 0.855 -10.156 8.602 1 94 81 ILE B CA 1
ATOM 1482 C C . ILE B 1 81 ? -0.577 -10.344 9.102 1 94 81 ILE B C 1
ATOM 1484 O O . ILE B 1 81 ? -0.938 -9.852 10.172 1 94 81 ILE B O 1
ATOM 1488 N N . SER B 1 82 ? -1.319 -11.062 8.414 1 94.69 82 SER B N 1
ATOM 1489 C CA . SER B 1 82 ? -2.74 -11.172 8.727 1 94.69 82 SER B CA 1
ATOM 1490 C C . SER B 1 82 ? -3.006 -12.328 9.688 1 94.69 82 SER B C 1
ATOM 1492 O O . SER B 1 82 ? -4.16 -12.672 9.945 1 94.69 82 SER B O 1
ATOM 1494 N N . TYR B 1 83 ? -1.96 -12.844 10.086 1 91 83 TYR B N 1
ATOM 1495 C CA . TYR B 1 83 ? -2.145 -13.969 11 1 91 83 TYR B CA 1
ATOM 1496 C C . TYR B 1 83 ? -3.053 -13.594 12.164 1 91 83 TYR B C 1
ATOM 1498 O O . TYR B 1 83 ? -2.828 -12.578 12.828 1 91 83 TYR B O 1
ATOM 1506 N N . GLY B 1 84 ? -4.23 -14.312 12.344 1 87.12 84 GLY B N 1
ATOM 1507 C CA . GLY B 1 84 ? -5.145 -14.109 13.453 1 87.12 84 GLY B CA 1
ATOM 1508 C C . GLY B 1 84 ? -6.238 -13.102 13.148 1 87.12 84 GLY B C 1
ATOM 1509 O O . GLY B 1 84 ? -7.156 -12.914 13.945 1 87.12 84 GLY B O 1
ATOM 1510 N N . MET B 1 85 ? -6.102 -12.43 12.078 1 90.12 85 MET B N 1
ATOM 1511 C CA . MET B 1 85 ? -7.141 -11.469 11.703 1 90.12 85 MET B CA 1
ATOM 1512 C C . MET B 1 85 ? -8.375 -12.195 11.172 1 90.12 85 MET B C 1
ATOM 1514 O O . MET B 1 85 ? -8.258 -13.117 10.359 1 90.12 85 MET B O 1
ATOM 1518 N N . PRO B 1 86 ? -9.461 -11.828 11.68 1 91.75 86 PRO B N 1
ATOM 1519 C CA . PRO B 1 86 ? -10.672 -12.461 11.156 1 91.75 86 PRO B CA 1
ATOM 1520 C C . PRO B 1 86 ? -10.906 -12.148 9.68 1 91.75 86 PRO B C 1
ATOM 1522 O O . PRO B 1 86 ? -10.594 -11.055 9.219 1 91.75 86 PRO B O 1
ATOM 1525 N N . ARG B 1 87 ? -11.516 -13.18 9.016 1 90.88 87 ARG B N 1
ATOM 1526 C CA . ARG B 1 87 ? -11.828 -13.016 7.602 1 90.88 87 ARG B CA 1
ATOM 1527 C C . ARG B 1 87 ? -13.336 -12.984 7.379 1 90.88 87 ARG B C 1
ATOM 1529 O O . ARG B 1 87 ? -14.086 -13.688 8.062 1 90.88 87 ARG B O 1
ATOM 1536 N N . PRO B 1 88 ? -13.867 -12.297 6.422 1 91.94 88 PRO B N 1
ATOM 1537 C CA . PRO B 1 88 ? -13.125 -11.289 5.668 1 91.94 88 PRO B CA 1
ATOM 1538 C C . PRO B 1 88 ? -12.633 -10.141 6.547 1 91.94 88 PRO B C 1
ATOM 1540 O O . PRO B 1 88 ? -13.094 -9.984 7.68 1 91.94 88 PRO B O 1
ATOM 1543 N N . PHE B 1 89 ? -11.656 -9.359 6.07 1 95.44 89 PHE B N 1
ATOM 1544 C CA . PHE B 1 89 ? -11.031 -8.297 6.844 1 95.44 89 PHE B CA 1
ATOM 1545 C C . PHE B 1 89 ? -11.953 -7.082 6.938 1 95.44 89 PHE B C 1
ATOM 1547 O O . PHE B 1 89 ? -12.68 -6.773 5.992 1 95.44 89 PHE B O 1
ATOM 1554 N N . ALA B 1 90 ? -11.891 -6.504 8.078 1 94.81 90 ALA B N 1
ATOM 1555 C CA . ALA B 1 90 ? -12.555 -5.211 8.211 1 94.81 90 ALA B CA 1
ATOM 1556 C C . ALA B 1 90 ? -11.891 -4.16 7.328 1 94.81 90 ALA B C 1
ATOM 1558 O O . ALA B 1 90 ? -10.75 -4.332 6.898 1 94.81 90 ALA B O 1
ATOM 1559 N N . LYS B 1 91 ? -12.461 -3.137 7.074 1 93.69 91 LYS B N 1
ATOM 1560 C CA . LYS B 1 91 ? -12.016 -2.125 6.117 1 93.69 91 LYS B CA 1
ATOM 1561 C C . LYS B 1 91 ? -10.602 -1.653 6.438 1 93.69 91 LYS B C 1
ATOM 1563 O O . LYS B 1 91 ? -9.734 -1.639 5.562 1 93.69 91 LYS B O 1
ATOM 1568 N N . ARG B 1 92 ? -10.383 -1.275 7.652 1 93 92 ARG B N 1
ATOM 1569 C CA . ARG B 1 92 ? -9.07 -0.757 8.031 1 93 92 ARG B CA 1
ATOM 1570 C C . ARG B 1 92 ? -8 -1.837 7.914 1 93 92 ARG B C 1
ATOM 1572 O O . ARG B 1 92 ? -6.879 -1.566 7.473 1 93 92 ARG B O 1
ATOM 1579 N N . GLU B 1 93 ? -8.375 -3.041 8.305 1 94.81 93 GLU B N 1
ATOM 1580 C CA . GLU B 1 93 ? -7.441 -4.16 8.195 1 94.81 93 GLU B CA 1
ATOM 1581 C C . GLU B 1 93 ? -7.137 -4.488 6.734 1 94.81 93 GLU B C 1
ATOM 1583 O O . GLU B 1 93 ? -6 -4.805 6.387 1 94.81 93 GLU B O 1
ATOM 1588 N N . HIS B 1 94 ? -8.203 -4.418 5.973 1 97 94 HIS B N 1
ATOM 1589 C CA . HIS B 1 94 ? -8.039 -4.621 4.535 1 97 94 HIS B CA 1
ATOM 1590 C C . HIS B 1 94 ? -7.062 -3.605 3.943 1 97 94 HIS B C 1
ATOM 1592 O O . HIS B 1 94 ? -6.109 -3.98 3.26 1 97 94 HIS B O 1
ATOM 1598 N N . ASP B 1 95 ? -7.273 -2.381 4.215 1 97.25 95 ASP B N 1
ATOM 1599 C CA . ASP B 1 95 ? -6.422 -1.317 3.695 1 97.25 95 ASP B CA 1
ATOM 1600 C C . ASP B 1 95 ? -4.984 -1.479 4.184 1 97.25 95 ASP B C 1
ATOM 1602 O O . ASP B 1 95 ? -4.035 -1.263 3.426 1 97.25 95 ASP B O 1
ATOM 1606 N N . TRP B 1 96 ? -4.887 -1.819 5.434 1 96.44 96 TRP B N 1
ATOM 1607 C CA . TRP B 1 96 ? -3.57 -2.031 6.023 1 96.44 96 TRP B CA 1
ATOM 1608 C C . TRP B 1 96 ? -2.832 -3.162 5.316 1 96.44 96 TRP B C 1
ATOM 1610 O O . TRP B 1 96 ? -1.646 -3.037 5.004 1 96.44 96 TRP B O 1
ATOM 1620 N N . LEU B 1 97 ? -3.488 -4.164 5.059 1 97.69 97 LEU B N 1
ATOM 1621 C CA . LEU B 1 97 ? -2.879 -5.328 4.426 1 97.69 97 LEU B CA 1
ATOM 1622 C C . LEU B 1 97 ? -2.492 -5.023 2.982 1 97.69 97 LEU B C 1
ATOM 1624 O O . LEU B 1 97 ? -1.446 -5.473 2.508 1 97.69 97 LEU B O 1
ATOM 1628 N N . ILE B 1 98 ? -3.332 -4.305 2.309 1 98.62 98 ILE B N 1
ATOM 1629 C CA . ILE B 1 98 ? -3.012 -3.879 0.951 1 98.62 98 ILE B CA 1
ATOM 1630 C C . ILE B 1 98 ? -1.714 -3.074 0.956 1 98.62 98 ILE B C 1
ATOM 1632 O O . ILE B 1 98 ? -0.809 -3.34 0.162 1 98.62 98 ILE B O 1
ATOM 1636 N N . ALA B 1 99 ? -1.637 -2.123 1.847 1 98.69 99 ALA B N 1
ATOM 1637 C CA . ALA B 1 99 ? -0.456 -1.271 1.96 1 98.69 99 ALA B CA 1
ATOM 1638 C C . ALA B 1 99 ? 0.789 -2.1 2.27 1 98.69 99 ALA B C 1
ATOM 1640 O O . ALA B 1 99 ? 1.819 -1.952 1.608 1 98.69 99 ALA B O 1
ATOM 1641 N N . GLN B 1 100 ? 0.636 -2.965 3.203 1 98.12 100 GLN B N 1
ATOM 1642 C CA . GLN B 1 100 ? 1.762 -3.775 3.656 1 98.12 100 GLN B CA 1
ATOM 1643 C C . GLN B 1 100 ? 2.225 -4.734 2.562 1 98.12 100 GLN B C 1
ATOM 1645 O O . GLN B 1 100 ? 3.424 -4.855 2.303 1 98.12 100 GLN B O 1
ATOM 1650 N N . ALA B 1 101 ? 1.308 -5.367 1.949 1 98.5 101 ALA B N 1
ATOM 1651 C CA . ALA B 1 101 ? 1.64 -6.348 0.917 1 98.5 101 ALA B CA 1
ATOM 1652 C C . ALA B 1 101 ? 2.309 -5.676 -0.279 1 98.5 101 ALA B C 1
ATOM 1654 O O . ALA B 1 101 ? 3.309 -6.176 -0.799 1 98.5 101 ALA B O 1
ATOM 1655 N N . ALA B 1 102 ? 1.771 -4.562 -0.699 1 98.75 102 ALA B N 1
ATOM 1656 C CA . ALA B 1 102 ? 2.328 -3.848 -1.843 1 98.75 102 ALA B CA 1
ATOM 1657 C C . ALA B 1 102 ? 3.74 -3.352 -1.544 1 98.75 102 ALA B C 1
ATOM 1659 O O . ALA B 1 102 ? 4.641 -3.486 -2.375 1 98.75 102 ALA B O 1
ATOM 1660 N N . THR B 1 103 ? 3.924 -2.799 -0.392 1 98.25 103 THR B N 1
ATOM 1661 C CA . THR B 1 103 ? 5.219 -2.244 -0.014 1 98.25 103 THR B CA 1
ATOM 1662 C C . THR B 1 103 ? 6.262 -3.35 0.123 1 98.25 103 THR B C 1
ATOM 1664 O O . THR B 1 103 ? 7.379 -3.227 -0.386 1 98.25 103 THR B O 1
ATOM 1667 N N . SER B 1 104 ? 5.879 -4.43 0.756 1 97.25 104 SER B N 1
ATOM 1668 C CA . SER B 1 104 ? 6.805 -5.543 0.927 1 97.25 104 SER B CA 1
ATOM 1669 C C . SER B 1 104 ? 7.199 -6.145 -0.418 1 97.25 104 SER B C 1
ATOM 1671 O O . SER B 1 104 ? 8.375 -6.445 -0.649 1 97.25 104 SER B O 1
ATOM 1673 N N . CYS B 1 105 ? 6.227 -6.309 -1.226 1 97.75 105 CYS B N 1
ATOM 1674 C CA . CYS B 1 105 ? 6.488 -6.816 -2.568 1 97.75 105 CYS B CA 1
ATOM 1675 C C . CYS B 1 105 ? 7.492 -5.93 -3.297 1 97.75 105 CYS B C 1
ATOM 1677 O O . CYS B 1 105 ? 8.43 -6.43 -3.924 1 97.75 105 CYS B O 1
ATOM 1679 N N . THR B 1 106 ? 7.281 -4.637 -3.201 1 96.94 106 THR B N 1
ATOM 1680 C CA . THR B 1 106 ? 8.133 -3.678 -3.891 1 96.94 106 THR B CA 1
ATOM 1681 C C . THR B 1 106 ? 9.547 -3.701 -3.318 1 96.94 106 THR B C 1
ATOM 1683 O O . THR B 1 106 ? 10.531 -3.645 -4.066 1 96.94 106 THR B O 1
ATOM 1686 N N . LEU B 1 107 ? 9.625 -3.873 -2.084 1 94.81 107 LEU B N 1
ATOM 1687 C CA . LEU B 1 107 ? 10.914 -3.736 -1.416 1 94.81 107 LEU B CA 1
ATOM 1688 C C . LEU B 1 107 ? 11.695 -5.047 -1.467 1 94.81 107 LEU B C 1
ATOM 1690 O O . LEU B 1 107 ? 12.922 -5.039 -1.612 1 94.81 107 LEU B O 1
ATOM 1694 N N . TRP B 1 108 ? 10.984 -6.156 -1.416 1 94.19 108 TRP B N 1
ATOM 1695 C CA . TRP B 1 108 ? 11.75 -7.332 -1.021 1 94.19 108 TRP B CA 1
ATOM 1696 C C . TRP B 1 108 ? 11.562 -8.469 -2.021 1 94.19 108 TRP B C 1
ATOM 1698 O O . TRP B 1 108 ? 12.281 -9.469 -1.977 1 94.19 108 TRP B O 1
ATOM 1708 N N . VAL B 1 109 ? 10.617 -8.398 -2.891 1 95.25 109 VAL B N 1
ATOM 1709 C CA . VAL B 1 109 ? 10.492 -9.43 -3.916 1 95.25 109 VAL B CA 1
ATOM 1710 C C . VAL B 1 109 ? 11.359 -9.07 -5.121 1 95.25 109 VAL B C 1
ATOM 1712 O O . VAL B 1 109 ? 11.188 -8.008 -5.723 1 95.25 109 VAL B O 1
ATOM 1715 N N . PRO B 1 110 ? 12.281 -9.922 -5.422 1 91 110 PRO B N 1
ATOM 1716 C CA . PRO B 1 110 ? 13.133 -9.609 -6.574 1 91 110 PRO B CA 1
ATOM 1717 C C . PRO B 1 110 ? 12.344 -9.531 -7.879 1 91 110 PRO B C 1
ATOM 1719 O O . PRO B 1 110 ? 11.367 -10.258 -8.062 1 91 110 PRO B O 1
ATOM 1722 N N . SER B 1 111 ? 12.719 -8.469 -8.648 1 76.44 111 SER B N 1
ATOM 1723 C CA . SER B 1 111 ? 12.102 -8.344 -9.961 1 76.44 111 SER B CA 1
ATOM 1724 C C . SER B 1 111 ? 12.656 -9.383 -10.93 1 76.44 111 SER B C 1
ATOM 1726 O O . SER B 1 111 ? 13.859 -9.609 -10.984 1 76.44 111 SER B O 1
ATOM 1728 N N . VAL B 1 112 ? 12.203 -10.523 -11.016 1 62.22 112 VAL B N 1
ATOM 1729 C CA . VAL B 1 112 ? 12.766 -11.492 -11.953 1 62.22 112 VAL B CA 1
ATOM 1730 C C . VAL B 1 112 ? 12.602 -10.984 -13.383 1 62.22 112 VAL B C 1
ATOM 1732 O O . VAL B 1 112 ? 11.555 -10.445 -13.742 1 62.22 112 VAL B O 1
ATOM 1735 N N . SER B 1 113 ? 13.688 -10.398 -13.938 1 46.5 113 SER B N 1
ATOM 1736 C CA . SER B 1 113 ? 13.711 -10.141 -15.375 1 46.5 113 SER B CA 1
ATOM 1737 C C . SER B 1 113 ? 12.953 -11.227 -16.141 1 46.5 113 SER B C 1
ATOM 1739 O O . SER B 1 113 ? 12.953 -12.391 -15.734 1 46.5 113 SER B O 1
ATOM 1741 N N . ALA B 1 114 ? 11.844 -10.82 -16.828 1 40.66 114 ALA B N 1
ATOM 1742 C CA . ALA B 1 114 ? 11.289 -11.742 -17.812 1 40.66 114 ALA B CA 1
ATOM 1743 C C . ALA B 1 114 ? 12.391 -12.555 -18.484 1 40.66 114 ALA B C 1
ATOM 1745 O O . ALA B 1 114 ? 13.344 -11.992 -19.031 1 40.66 114 ALA B O 1
ATOM 1746 N N . GLN B 1 115 ? 12.836 -13.672 -18 1 29.03 115 GLN B N 1
ATOM 1747 C CA . GLN B 1 115 ? 13.508 -14.469 -19.016 1 29.03 115 GLN B CA 1
ATOM 1748 C C . GLN B 1 115 ? 12.586 -14.703 -20.219 1 29.03 115 GLN B C 1
ATOM 1750 O O . GLN B 1 115 ? 11.391 -14.922 -20.062 1 29.03 115 GLN B O 1
#

Foldseek 3Di:
DVVVVCVVVVVVVVVVLVLQLLLLLVLLVQLLVLVQVDVDPVSSVVSLVVVQVVLVVDCPCPSSHHHSQLNVQLNVQLCVVCVPADHPHDPVNSVVSSVRSSVRSSPPGDPPPPD/DVVVVCVVVVVVVVVVLVLLLLLLLVLLVQLLVLVQVDVDVVSSVVSLVVVQVVLVVDCPCPSSHHHSQLNVQLNVQLCVVCVPADHPHDPVNSVVSSVRSSVRSSPPGDDPPPD

Sequence (230 aa):
MLLTSAVALGDEAQMKQWEKMDRCSNAAFIAVQILEESADTSKQALALHGAVEGLKTNTTLKEATPTGNEVRGAYNFALRISYGMPRPFAKREHDWLIAQAATSCTLWVPSVSAQMLLTSAVALGDEAQMKQWEKMDRCSNAAFIAVQILEESADTSKQALALHGAVEGLKTNTTLKEATPTGNEVRGAYNFALRISYGMPRPFAKREHDWLIAQAATSCTLWVPSVSAQ

Radius of gyration: 18.3 Å; Cα contacts (8 Å, |Δi|>4): 279; chains: 2; bounding box: 48×50×43 Å